Protein AF-0000000078945173 (afdb_homodimer)

Structure (mmCIF, N/CA/C/O backbone):
data_AF-0000000078945173-model_v1
#
loop_
_entity.id
_entity.type
_entity.pdbx_description
1 polymer 'Phosphatidylglycerophosphatase A (PgpA)'
#
loop_
_atom_site.group_PDB
_atom_site.id
_atom_site.type_symbol
_atom_site.label_atom_id
_atom_site.label_alt_id
_atom_site.label_comp_id
_atom_site.label_asym_id
_atom_site.label_entity_id
_atom_site.label_seq_id
_atom_site.pdbx_PDB_ins_code
_atom_site.Cartn_x
_atom_site.Cartn_y
_atom_site.Cartn_z
_atom_site.occupancy
_atom_site.B_iso_or_equiv
_atom_site.auth_seq_id
_atom_site.auth_comp_id
_atom_site.auth_asym_id
_atom_site.auth_atom_id
_atom_site.pdbx_PDB_model_num
ATOM 1 N N . MET A 1 1 ? 14.625 -8.484 5.367 1 84.19 1 MET A N 1
ATOM 2 C CA . MET A 1 1 ? 13.891 -9.742 5.434 1 84.19 1 MET A CA 1
ATOM 3 C C . MET A 1 1 ? 14.305 -10.672 4.297 1 84.19 1 MET A C 1
ATOM 5 O O . MET A 1 1 ? 14.438 -10.234 3.152 1 84.19 1 MET A O 1
ATOM 9 N N . THR A 1 2 ? 14.43 -11.984 4.629 1 87.88 2 THR A N 1
ATOM 10 C CA . THR A 1 2 ? 14.82 -12.922 3.582 1 87.88 2 THR A CA 1
ATOM 11 C C . THR A 1 2 ? 13.594 -13.523 2.906 1 87.88 2 THR A C 1
ATOM 13 O O . THR A 1 2 ? 12.516 -13.555 3.494 1 87.88 2 THR A O 1
ATOM 16 N N . PRO A 1 3 ? 13.789 -13.898 1.651 1 91.31 3 PRO A N 1
ATOM 17 C CA . PRO A 1 3 ? 12.68 -14.594 0.992 1 91.31 3 PRO A CA 1
ATOM 18 C C . PRO A 1 3 ? 12.18 -15.789 1.792 1 91.31 3 PRO A C 1
ATOM 20 O O . PRO A 1 3 ? 10.969 -16.047 1.826 1 91.31 3 PRO A O 1
ATOM 23 N N . LYS A 1 4 ? 13.078 -16.453 2.412 1 93.94 4 LYS A N 1
ATOM 24 C CA . LYS A 1 4 ? 12.711 -17.625 3.201 1 93.94 4 LYS A CA 1
ATOM 25 C C . LYS A 1 4 ? 11.82 -17.234 4.383 1 93.94 4 LYS A C 1
ATOM 27 O O . LYS A 1 4 ? 10.852 -17.938 4.688 1 93.94 4 LYS A O 1
ATOM 32 N N . GLU A 1 5 ? 12.133 -16.188 5.035 1 93.38 5 GLU A N 1
ATOM 33 C CA . GLU A 1 5 ? 11.344 -15.711 6.164 1 93.38 5 GLU A CA 1
ATOM 34 C C . GLU A 1 5 ? 9.938 -15.297 5.719 1 93.38 5 GLU A C 1
ATOM 36 O O . GLU A 1 5 ? 8.953 -15.633 6.375 1 93.38 5 GLU A O 1
ATOM 41 N N . LEU A 1 6 ? 9.875 -14.547 4.617 1 94.44 6 LEU A N 1
ATOM 42 C CA . LEU A 1 6 ? 8.578 -14.125 4.094 1 94.44 6 LEU A CA 1
ATOM 43 C C . LEU A 1 6 ? 7.734 -15.328 3.688 1 94.44 6 LEU A C 1
ATOM 45 O O . LEU A 1 6 ? 6.547 -15.391 4.016 1 94.44 6 LEU A O 1
ATOM 49 N N . LEU A 1 7 ? 8.359 -16.281 2.994 1 96.25 7 LEU A N 1
ATOM 50 C CA . LEU A 1 7 ? 7.641 -17.469 2.549 1 96.25 7 LEU A CA 1
ATOM 51 C C . LEU A 1 7 ? 7.121 -18.266 3.742 1 96.25 7 LEU A C 1
ATOM 53 O O . LEU A 1 7 ? 6.027 -18.828 3.686 1 96.25 7 LEU A O 1
ATOM 57 N N . SER A 1 8 ? 7.91 -18.312 4.797 1 96.81 8 SER A N 1
ATOM 58 C CA . SER A 1 8 ? 7.477 -19 6.008 1 96.81 8 SER A CA 1
ATOM 59 C C . SER A 1 8 ? 6.227 -18.344 6.594 1 96.81 8 SER A C 1
ATOM 61 O O . SER A 1 8 ? 5.305 -19.047 7.027 1 96.81 8 SER A O 1
ATOM 63 N N . ARG A 1 9 ? 6.156 -17.078 6.629 1 96.25 9 ARG A N 1
ATOM 64 C CA . ARG A 1 9 ? 4.996 -16.344 7.133 1 96.25 9 ARG A CA 1
ATOM 65 C C . ARG A 1 9 ? 3.777 -16.578 6.246 1 96.25 9 ARG A C 1
ATOM 67 O O . ARG A 1 9 ? 2.662 -16.75 6.742 1 96.25 9 ARG A O 1
ATOM 74 N N . LEU A 1 10 ? 4.004 -16.578 4.949 1 97.31 10 LEU A N 1
ATOM 75 C CA . LEU A 1 10 ? 2.916 -16.812 4.008 1 97.31 10 LEU A CA 1
ATOM 76 C C . LEU A 1 10 ? 2.398 -18.234 4.125 1 97.31 10 LEU A C 1
ATOM 78 O O . LEU A 1 10 ? 1.195 -18.484 4 1 97.31 10 LEU A O 1
ATOM 82 N N . GLU A 1 11 ? 3.318 -19.156 4.309 1 97.31 11 GLU A N 1
ATOM 83 C CA . GLU A 1 11 ? 2.955 -20.562 4.434 1 97.31 11 GLU A CA 1
ATOM 84 C C . GLU A 1 11 ? 2.049 -20.797 5.637 1 97.31 11 GLU A C 1
ATOM 86 O O . GLU A 1 11 ? 1.19 -21.672 5.613 1 97.31 11 GLU A O 1
ATOM 91 N N . SER A 1 12 ? 2.248 -19.984 6.684 1 96 12 SER A N 1
ATOM 92 C CA . SER A 1 12 ? 1.388 -20.078 7.859 1 96 12 SER A CA 1
ATOM 93 C C . SER A 1 12 ? -0.054 -19.719 7.52 1 96 12 SER A C 1
ATOM 95 O O . SER A 1 12 ? -0.978 -20.062 8.258 1 96 12 SER A O 1
ATOM 97 N N . LYS A 1 13 ? -0.266 -19.094 6.426 1 96.44 13 LYS A N 1
ATOM 98 C CA . LYS A 1 13 ? -1.601 -18.75 5.941 1 96.44 13 LYS A CA 1
ATOM 99 C C . LYS A 1 13 ? -2.014 -19.656 4.781 1 96.44 13 LYS A C 1
ATOM 101 O O . LYS A 1 13 ? -2.984 -19.375 4.082 1 96.44 13 LYS A O 1
ATOM 106 N N . GLY A 1 14 ? -1.185 -20.719 4.527 1 96.06 14 GLY A N 1
ATOM 107 C CA . GLY A 1 14 ? -1.497 -21.688 3.49 1 96.06 14 GLY A CA 1
ATOM 108 C C . GLY A 1 14 ? -0.981 -21.281 2.121 1 96.06 14 GLY A C 1
ATOM 109 O O . GLY A 1 14 ? -1.363 -21.875 1.109 1 96.06 14 GLY A O 1
ATOM 110 N N . ILE A 1 15 ? -0.224 -20.281 2.061 1 98.38 15 ILE A N 1
ATOM 111 C CA . ILE A 1 15 ? 0.309 -19.781 0.797 1 98.38 15 ILE A CA 1
ATOM 112 C C . ILE A 1 15 ? 1.725 -20.312 0.589 1 98.38 15 ILE A C 1
ATOM 114 O O . ILE A 1 15 ? 2.66 -19.891 1.273 1 98.38 15 ILE A O 1
ATOM 118 N N . THR A 1 16 ? 1.887 -21.266 -0.326 1 98.12 16 THR A N 1
ATOM 119 C CA . THR A 1 16 ? 3.205 -21.797 -0.653 1 98.12 16 THR A CA 1
ATOM 120 C C . THR A 1 16 ? 3.623 -21.375 -2.059 1 98.12 16 THR A C 1
ATOM 122 O O . THR A 1 16 ? 2.793 -20.922 -2.852 1 98.12 16 THR A O 1
ATOM 125 N N . LEU A 1 17 ? 4.93 -21.5 -2.316 1 98.25 17 LEU A N 1
ATOM 126 C CA . LEU A 1 17 ? 5.422 -21.219 -3.658 1 98.25 17 LEU A CA 1
ATOM 127 C C . LEU A 1 17 ? 4.738 -22.094 -4.691 1 98.25 17 LEU A C 1
ATOM 129 O O . LEU A 1 17 ? 4.348 -21.625 -5.762 1 98.25 17 LEU A O 1
ATOM 133 N N . GLU A 1 18 ? 4.586 -23.344 -4.375 1 98.12 18 GLU A N 1
ATOM 134 C CA . GLU A 1 18 ? 3.967 -24.297 -5.277 1 98.12 18 GLU A CA 1
ATOM 135 C C . GLU A 1 18 ? 2.512 -23.938 -5.562 1 98.12 18 GLU A C 1
ATOM 137 O O . GLU A 1 18 ? 2.055 -24.031 -6.703 1 98.12 18 GLU A O 1
ATOM 142 N N . LYS A 1 19 ? 1.782 -23.562 -4.539 1 98.31 19 LYS A N 1
ATOM 143 C CA . LYS A 1 19 ? 0.39 -23.172 -4.73 1 98.31 19 LYS A CA 1
ATOM 144 C C . LYS A 1 19 ? 0.289 -21.922 -5.602 1 98.31 19 LYS A C 1
ATOM 146 O O . LYS A 1 19 ? -0.632 -21.797 -6.41 1 98.31 19 LYS A O 1
ATOM 151 N N . MET A 1 20 ? 1.185 -20.969 -5.418 1 98.62 20 MET A N 1
ATOM 152 C CA . MET A 1 20 ? 1.182 -19.781 -6.25 1 98.62 20 MET A CA 1
ATOM 153 C C . MET A 1 20 ? 1.491 -20.125 -7.703 1 98.62 20 MET A C 1
ATOM 155 O O . MET A 1 20 ? 0.86 -19.594 -8.617 1 98.62 20 MET A O 1
ATOM 159 N N . LEU A 1 21 ? 2.488 -21.016 -7.883 1 98.38 21 LEU A N 1
ATOM 160 C CA . LEU A 1 21 ? 2.867 -21.453 -9.219 1 98.38 21 LEU A CA 1
ATOM 161 C C . LEU A 1 21 ? 1.692 -22.141 -9.922 1 98.38 21 LEU A C 1
ATOM 163 O O . LEU A 1 21 ? 1.392 -21.828 -11.078 1 98.38 21 LEU A O 1
ATOM 167 N N . ASP A 1 22 ? 1.084 -23.031 -9.219 1 98 22 ASP A N 1
ATOM 168 C CA . ASP A 1 22 ? -0.063 -23.75 -9.766 1 98 22 ASP A CA 1
ATOM 169 C C . ASP A 1 22 ? -1.195 -22.781 -10.117 1 98 22 ASP A C 1
ATOM 171 O O . ASP A 1 22 ? -1.827 -22.922 -11.164 1 98 22 ASP A O 1
ATOM 175 N N . THR A 1 23 ? -1.471 -21.875 -9.219 1 98.56 23 THR A N 1
ATOM 176 C CA . THR A 1 23 ? -2.518 -20.875 -9.43 1 98.56 23 THR A CA 1
ATOM 177 C C . THR A 1 23 ? -2.232 -20.047 -10.68 1 98.56 23 THR A C 1
ATOM 179 O O . THR A 1 23 ? -3.125 -19.828 -11.5 1 98.56 23 THR A O 1
ATOM 182 N N . ALA A 1 24 ? -1.014 -19.594 -10.812 1 98.31 24 ALA A N 1
ATOM 183 C CA . ALA A 1 24 ? -0.605 -18.781 -11.969 1 98.31 24 ALA A CA 1
ATOM 184 C C . ALA A 1 24 ? -0.851 -19.531 -13.273 1 98.31 24 ALA A C 1
ATOM 186 O O . ALA A 1 24 ? -1.365 -18.969 -14.234 1 98.31 24 ALA A O 1
ATOM 187 N N . LEU A 1 25 ? -0.536 -20.797 -13.297 1 97.62 25 LEU A N 1
ATOM 188 C CA . LEU A 1 25 ? -0.534 -21.594 -14.523 1 97.62 25 LEU A CA 1
ATOM 189 C C . LEU A 1 25 ? -1.941 -22.062 -14.867 1 97.62 25 LEU A C 1
ATOM 191 O O . LEU A 1 25 ? -2.184 -22.562 -15.969 1 97.62 25 LEU A O 1
ATOM 195 N N . GLU A 1 26 ? -2.828 -21.859 -13.93 1 97.31 26 GLU A N 1
ATOM 196 C CA . GLU A 1 26 ? -4.207 -22.281 -14.18 1 97.31 26 GLU A CA 1
ATOM 197 C C . GLU A 1 26 ? -4.828 -21.469 -15.312 1 97.31 26 GLU A C 1
ATOM 199 O O . GLU A 1 26 ? -5.684 -21.953 -16.047 1 97.31 26 GLU A O 1
ATOM 204 N N . LEU A 1 27 ? -4.383 -20.281 -15.438 1 95.94 27 LEU A N 1
ATOM 205 C CA . LEU A 1 27 ? -4.957 -19.422 -16.469 1 95.94 27 LEU A CA 1
ATOM 206 C C . LEU A 1 27 ? -4.023 -19.344 -17.688 1 95.94 27 LEU A C 1
ATOM 208 O O . LEU A 1 27 ? -4.297 -18.594 -18.625 1 95.94 27 LEU A O 1
ATOM 212 N N . TYR A 1 28 ? -2.938 -20.016 -17.562 1 95 28 TYR A N 1
ATOM 213 C CA . TYR A 1 28 ? -1.982 -20.031 -18.672 1 95 28 TYR A CA 1
ATOM 214 C C . TYR A 1 28 ? -2.514 -20.859 -19.828 1 95 28 TYR A C 1
ATOM 216 O O . TYR A 1 28 ? -2.934 -22 -19.656 1 95 28 TYR A O 1
ATOM 224 N N . ILE A 1 29 ? -2.547 -20.25 -20.969 1 90.44 29 ILE A N 1
ATOM 225 C CA . ILE A 1 29 ? -2.977 -20.938 -22.188 1 90.44 29 ILE A CA 1
ATOM 226 C C . ILE A 1 29 ? -1.776 -21.172 -23.094 1 90.44 29 ILE A C 1
ATOM 228 O O . ILE A 1 29 ? -1.271 -20.219 -23.719 1 90.44 29 ILE A O 1
ATOM 232 N N . GLY A 1 30 ? -1.115 -22.297 -23.016 1 87.56 30 GLY A N 1
ATOM 233 C CA . GLY A 1 30 ? 0.021 -22.656 -23.844 1 87.56 30 GLY A CA 1
ATOM 234 C C . GLY A 1 30 ? 0.409 -24.109 -23.719 1 87.56 30 GLY A C 1
ATOM 235 O O . GLY A 1 30 ? -0.164 -24.844 -22.906 1 87.56 30 GLY A O 1
ATOM 236 N N . ASP A 1 31 ? 1.385 -24.484 -24.547 1 89.19 31 ASP A N 1
ATOM 237 C CA . ASP A 1 31 ? 1.688 -25.906 -24.641 1 89.19 31 ASP A CA 1
ATOM 238 C C . ASP A 1 31 ? 2.984 -26.25 -23.906 1 89.19 31 ASP A C 1
ATOM 240 O O . ASP A 1 31 ? 3.355 -27.422 -23.797 1 89.19 31 ASP A O 1
ATOM 244 N N . GLU A 1 32 ? 3.625 -25.312 -23.438 1 91.19 32 GLU A N 1
ATOM 245 C CA . GLU A 1 32 ? 4.91 -25.562 -22.797 1 91.19 32 GLU A CA 1
ATOM 246 C C . GLU A 1 32 ? 4.832 -25.328 -21.281 1 91.19 32 GLU A C 1
ATOM 248 O O . GLU A 1 32 ? 5.672 -24.625 -20.719 1 91.19 32 GLU A O 1
ATOM 253 N N . ARG A 1 33 ? 3.959 -25.984 -20.688 1 91.31 33 ARG A N 1
ATOM 254 C CA . ARG A 1 33 ? 3.635 -25.719 -19.281 1 91.31 33 ARG A CA 1
ATOM 255 C C . ARG A 1 33 ? 4.832 -26 -18.391 1 91.31 33 ARG A C 1
ATOM 257 O O . ARG A 1 33 ? 5.082 -25.266 -17.422 1 91.31 33 ARG A O 1
ATOM 264 N N . GLU A 1 34 ? 5.527 -27.094 -18.688 1 92.81 34 GLU A N 1
ATOM 265 C CA . GLU A 1 34 ? 6.656 -27.469 -17.844 1 92.81 34 GLU A CA 1
ATOM 266 C C . GLU A 1 34 ? 7.773 -26.438 -17.922 1 92.81 34 GLU A C 1
ATOM 268 O O . GLU A 1 34 ? 8.312 -26.016 -16.891 1 92.81 34 GLU A O 1
ATOM 273 N N . LYS A 1 35 ? 8.109 -26 -19.156 1 94.69 35 LYS A N 1
ATOM 274 C CA . LYS A 1 35 ? 9.148 -25 -19.359 1 94.69 35 LYS A CA 1
ATOM 275 C C . LYS A 1 35 ? 8.75 -23.656 -18.766 1 94.69 35 LYS A C 1
ATOM 277 O O . LYS A 1 35 ? 9.562 -23 -18.109 1 94.69 35 LYS A O 1
ATOM 282 N N . VAL A 1 36 ? 7.555 -23.344 -18.969 1 95.12 36 VAL A N 1
ATOM 283 C CA . VAL A 1 36 ? 7.016 -22.078 -18.469 1 95.12 36 VAL A CA 1
ATOM 284 C C . VAL A 1 36 ? 6.992 -22.109 -16.938 1 95.12 36 VAL A C 1
ATOM 286 O O . VAL A 1 36 ? 7.328 -21.109 -16.281 1 95.12 36 VAL A O 1
ATOM 289 N N . GLY A 1 37 ? 6.625 -23.25 -16.328 1 97.12 37 GLY A N 1
ATOM 290 C CA . GLY A 1 37 ? 6.602 -23.406 -14.891 1 97.12 37 GLY A CA 1
ATOM 291 C C . GLY A 1 37 ? 7.957 -23.188 -14.242 1 97.12 37 GLY A C 1
ATOM 292 O O . GLY A 1 37 ? 8.055 -22.562 -13.188 1 97.12 37 GLY A O 1
ATOM 293 N N . GLU A 1 38 ? 8.945 -23.688 -14.898 1 97.12 38 GLU A N 1
ATOM 294 C CA . GLU A 1 38 ? 10.297 -23.562 -14.367 1 97.12 38 GLU A CA 1
ATOM 295 C C . GLU A 1 38 ? 10.773 -22.109 -14.43 1 97.12 38 GLU A C 1
ATOM 297 O O . GLU A 1 38 ? 11.398 -21.609 -13.492 1 97.12 38 GLU A O 1
ATOM 302 N N . ARG A 1 39 ? 10.508 -21.516 -15.57 1 96.88 39 ARG A N 1
ATOM 303 C CA . ARG A 1 39 ? 10.883 -20.109 -15.711 1 96.88 39 ARG A CA 1
ATOM 304 C C . ARG A 1 39 ? 10.133 -19.25 -14.703 1 96.88 39 ARG A C 1
ATOM 306 O O . ARG A 1 39 ? 10.711 -18.328 -14.109 1 96.88 39 ARG A O 1
ATOM 313 N N . LEU A 1 40 ? 8.852 -19.516 -14.562 1 98.06 40 LEU A N 1
ATOM 314 C CA . LEU A 1 40 ? 8.023 -18.781 -13.617 1 98.06 40 LEU A CA 1
ATOM 315 C C . LEU A 1 40 ? 8.539 -18.938 -12.195 1 98.06 40 LEU A C 1
ATOM 317 O O . LEU A 1 40 ? 8.547 -17.984 -11.414 1 98.06 40 LEU A O 1
ATOM 321 N N . ARG A 1 41 ? 8.867 -20.141 -11.875 1 98.19 41 ARG A N 1
ATOM 322 C CA . ARG A 1 41 ? 9.422 -20.406 -10.555 1 98.19 41 ARG A CA 1
ATOM 323 C C . ARG A 1 41 ? 10.633 -19.516 -10.281 1 98.19 41 ARG A C 1
ATOM 325 O O . ARG A 1 41 ? 10.758 -18.938 -9.203 1 98.19 41 ARG A O 1
ATOM 332 N N . GLY A 1 42 ? 11.562 -19.453 -11.258 1 97.56 42 GLY A N 1
ATOM 333 C CA . GLY A 1 42 ? 12.727 -18.594 -11.125 1 97.56 42 GLY A CA 1
ATOM 334 C C . GLY A 1 42 ? 12.375 -17.141 -10.945 1 97.56 42 GLY A C 1
ATOM 335 O O . GLY A 1 42 ? 12.984 -16.438 -10.125 1 97.56 42 GLY A O 1
ATOM 336 N N . LEU A 1 43 ? 11.43 -16.656 -11.688 1 97.75 43 LEU A N 1
ATOM 337 C CA . LEU A 1 43 ? 10.977 -15.273 -11.609 1 97.75 43 LEU A CA 1
ATOM 338 C C . LEU A 1 43 ? 10.359 -14.984 -10.242 1 97.75 43 LEU A C 1
ATOM 340 O O . LEU A 1 43 ? 10.641 -13.945 -9.641 1 97.75 43 LEU A O 1
ATOM 344 N N . MET A 1 44 ? 9.516 -15.898 -9.766 1 98.5 44 MET A N 1
ATOM 345 C CA . MET A 1 44 ? 8.859 -15.711 -8.477 1 98.5 44 MET A CA 1
ATOM 346 C C . MET A 1 44 ? 9.891 -15.625 -7.352 1 98.5 44 MET A C 1
ATOM 348 O O . MET A 1 44 ? 9.781 -14.773 -6.469 1 98.5 44 MET A O 1
ATOM 352 N N . LEU A 1 45 ? 10.844 -16.484 -7.434 1 97.88 45 LEU A N 1
ATOM 353 C CA . LEU A 1 45 ? 11.875 -16.469 -6.402 1 97.88 45 LEU A CA 1
ATOM 354 C C . LEU A 1 45 ? 12.688 -15.18 -6.457 1 97.88 45 LEU A C 1
ATOM 356 O O . LEU A 1 45 ? 13.062 -14.633 -5.418 1 97.88 45 LEU A O 1
ATOM 360 N N . ARG A 1 46 ? 12.961 -14.734 -7.637 1 97.12 46 ARG A N 1
ATOM 361 C CA . ARG A 1 46 ? 13.68 -13.477 -7.805 1 97.12 46 ARG A CA 1
ATOM 362 C C . ARG A 1 46 ? 12.906 -12.312 -7.188 1 97.12 46 ARG A C 1
ATOM 364 O O . ARG A 1 46 ? 13.461 -11.531 -6.422 1 97.12 46 ARG A O 1
ATOM 371 N N . TYR A 1 47 ? 11.648 -12.242 -7.449 1 97.44 47 TYR A N 1
ATOM 372 C CA . TYR A 1 47 ? 10.875 -11.094 -7.004 1 97.44 47 TYR A CA 1
ATOM 373 C C . TYR A 1 47 ? 10.477 -11.234 -5.539 1 97.44 47 TYR A C 1
ATOM 375 O O . TYR A 1 47 ? 10.219 -10.234 -4.859 1 97.44 47 TYR A O 1
ATOM 383 N N . LEU A 1 48 ? 10.438 -12.461 -4.996 1 97.44 48 LEU A N 1
ATOM 384 C CA . LEU A 1 48 ? 10.281 -12.641 -3.557 1 97.44 48 LEU A CA 1
ATOM 385 C C . LEU A 1 48 ? 11.5 -12.125 -2.809 1 97.44 48 LEU A C 1
ATOM 387 O O . LEU A 1 48 ? 11.453 -11.914 -1.593 1 97.44 48 LEU A O 1
ATOM 391 N N . SER A 1 49 ? 12.57 -11.898 -3.543 1 95.06 49 SER A N 1
ATOM 392 C CA . SER A 1 49 ? 13.781 -11.352 -2.938 1 95.06 49 SER A CA 1
ATOM 393 C C . SER A 1 49 ? 13.82 -9.828 -3.049 1 95.06 49 SER A C 1
ATOM 395 O O . SER A 1 49 ? 14.695 -9.188 -2.475 1 95.06 49 SER A O 1
ATOM 397 N N . ASP A 1 50 ? 12.953 -9.25 -3.846 1 95.12 50 ASP A N 1
ATOM 398 C CA . ASP A 1 50 ? 12.867 -7.801 -3.994 1 95.12 50 ASP A CA 1
ATOM 399 C C . ASP A 1 50 ? 12.312 -7.148 -2.732 1 95.12 50 ASP A C 1
ATOM 401 O O . ASP A 1 50 ? 11.234 -7.52 -2.26 1 95.12 50 ASP A O 1
ATOM 405 N N . VAL A 1 51 ? 13.008 -6.145 -2.221 1 94.94 51 VAL A N 1
ATOM 406 C CA . VAL A 1 51 ? 12.695 -5.547 -0.927 1 94.94 51 VAL A CA 1
ATOM 407 C C . VAL A 1 51 ? 11.32 -4.883 -0.981 1 94.94 51 VAL A C 1
ATOM 409 O O . VAL A 1 51 ? 10.578 -4.895 0.004 1 94.94 51 VAL A O 1
ATOM 412 N N . ASN A 1 52 ? 10.93 -4.297 -2.1 1 97.19 52 ASN A N 1
ATOM 413 C CA . ASN A 1 52 ? 9.641 -3.617 -2.238 1 97.19 52 ASN A CA 1
ATOM 414 C C . ASN A 1 52 ? 8.484 -4.613 -2.291 1 97.19 52 ASN A C 1
ATOM 416 O O . ASN A 1 52 ? 7.449 -4.395 -1.668 1 97.19 52 ASN A O 1
ATOM 420 N N . VAL A 1 53 ? 8.695 -5.68 -3.051 1 97.69 53 VAL A N 1
ATOM 421 C CA . VAL A 1 53 ? 7.691 -6.738 -3.121 1 97.69 53 VAL A CA 1
ATOM 422 C C . VAL A 1 53 ? 7.496 -7.359 -1.74 1 97.69 53 VAL A C 1
ATOM 424 O O . VAL A 1 53 ? 6.363 -7.598 -1.313 1 97.69 53 VAL A O 1
ATOM 427 N N . GLN A 1 54 ? 8.586 -7.516 -1.05 1 97.06 54 GLN A N 1
ATOM 428 C CA . GLN A 1 54 ? 8.516 -8.07 0.298 1 97.06 54 GLN A CA 1
ATOM 429 C C . GLN A 1 54 ? 7.723 -7.164 1.23 1 97.06 54 GLN A C 1
ATOM 431 O O . GLN A 1 54 ? 6.879 -7.637 1.997 1 97.06 54 GLN A O 1
ATOM 436 N N . ALA A 1 55 ? 7.969 -5.898 1.176 1 97.25 55 ALA A N 1
ATOM 437 C CA . ALA A 1 55 ? 7.305 -4.934 2.053 1 97.25 55 ALA A CA 1
ATOM 438 C C . ALA A 1 55 ? 5.797 -4.934 1.82 1 97.25 55 ALA A C 1
ATOM 440 O O . ALA A 1 55 ? 5.016 -4.953 2.775 1 97.25 55 ALA A O 1
ATOM 441 N N . LEU A 1 56 ? 5.391 -4.949 0.571 1 98.62 56 LEU A N 1
ATOM 442 C CA . LEU A 1 56 ? 3.971 -4.852 0.253 1 98.62 56 LEU A CA 1
ATOM 443 C C . LEU A 1 56 ? 3.254 -6.164 0.565 1 98.62 56 LEU A C 1
ATOM 445 O O . LEU A 1 56 ? 2.113 -6.156 1.032 1 98.62 56 LEU A O 1
ATOM 449 N N . LEU A 1 57 ? 3.893 -7.305 0.323 1 98.62 57 LEU A N 1
ATOM 450 C CA . LEU A 1 57 ? 3.311 -8.578 0.722 1 98.62 57 LEU A CA 1
ATOM 451 C C . LEU A 1 57 ? 3.152 -8.656 2.236 1 98.62 57 LEU A C 1
ATOM 453 O O . LEU A 1 57 ? 2.127 -9.125 2.736 1 98.62 57 LEU A O 1
ATOM 457 N N . LEU A 1 58 ? 4.156 -8.203 2.92 1 98.19 58 LEU A N 1
ATOM 458 C CA . LEU A 1 58 ? 4.09 -8.211 4.379 1 98.19 58 LEU A CA 1
ATOM 459 C C . LEU A 1 58 ? 2.994 -7.273 4.875 1 98.19 58 LEU A C 1
ATOM 461 O O . LEU A 1 58 ? 2.295 -7.586 5.84 1 98.19 58 LEU A O 1
ATOM 465 N N . SER A 1 59 ? 2.863 -6.121 4.242 1 98.62 59 SER A N 1
ATOM 466 C CA . SER A 1 59 ? 1.811 -5.199 4.66 1 98.62 59 SER A CA 1
ATOM 467 C C . SER A 1 59 ? 0.435 -5.852 4.562 1 98.62 59 SER A C 1
ATOM 469 O O . SER A 1 59 ? -0.398 -5.688 5.457 1 98.62 59 SER A O 1
ATOM 471 N N . ALA A 1 60 ? 0.198 -6.574 3.471 1 98.44 60 ALA A N 1
ATOM 472 C CA . ALA A 1 60 ? -1.072 -7.27 3.293 1 98.44 60 ALA A CA 1
ATOM 473 C C . ALA A 1 60 ? -1.287 -8.312 4.387 1 98.44 60 ALA A C 1
ATOM 475 O O . ALA A 1 60 ? -2.385 -8.43 4.938 1 98.44 60 ALA A O 1
ATOM 476 N N . LEU A 1 61 ? -0.232 -9.047 4.664 1 98.25 61 LEU A N 1
ATOM 477 C CA . LEU A 1 61 ? -0.297 -10.062 5.707 1 98.25 61 LEU A CA 1
ATOM 478 C C . LEU A 1 61 ? -0.615 -9.438 7.059 1 98.25 61 LEU A C 1
ATOM 480 O O . LEU A 1 61 ? -1.49 -9.922 7.781 1 98.25 61 LEU A O 1
ATOM 484 N N . LEU A 1 62 ? 0.058 -8.406 7.445 1 97.88 62 LEU A N 1
ATOM 485 C CA . LEU A 1 62 ? -0.12 -7.742 8.727 1 97.88 62 LEU A CA 1
ATOM 486 C C . LEU A 1 62 ? -1.508 -7.117 8.828 1 97.88 62 LEU A C 1
ATOM 488 O O . LEU A 1 62 ? -2.123 -7.125 9.898 1 97.88 62 LEU A O 1
ATOM 492 N N . LEU A 1 63 ? -2.002 -6.551 7.723 1 97.56 63 LEU A N 1
ATOM 493 C CA . LEU A 1 63 ? -3.342 -5.973 7.719 1 97.56 63 LEU A CA 1
ATOM 494 C C . LEU A 1 63 ? -4.398 -7.047 7.945 1 97.56 63 LEU A C 1
ATOM 496 O O . LEU A 1 63 ? -5.371 -6.828 8.672 1 97.56 63 LEU A O 1
ATOM 500 N N . GLU A 1 64 ? -4.168 -8.188 7.27 1 96.25 64 GLU A N 1
ATOM 501 C CA . GLU A 1 64 ? -5.113 -9.281 7.465 1 96.25 64 GLU A CA 1
ATOM 502 C C . GLU A 1 64 ? -5.215 -9.664 8.938 1 96.25 64 GLU A C 1
ATOM 504 O O . GLU A 1 64 ? -6.289 -10.039 9.414 1 96.25 64 GLU A O 1
ATOM 509 N N . GLU A 1 65 ? -4.195 -9.492 9.641 1 95.81 65 GLU A N 1
ATOM 510 C CA . GLU A 1 65 ? -4.117 -9.961 11.016 1 95.81 65 GLU A CA 1
ATOM 511 C C . GLU A 1 65 ? -4.57 -8.875 11.992 1 95.81 65 GLU A C 1
ATOM 513 O O . GLU A 1 65 ? -5.023 -9.18 13.102 1 95.81 65 GLU A O 1
ATOM 518 N N . ASN A 1 66 ? -4.523 -7.625 11.594 1 95.62 66 ASN A N 1
ATOM 519 C CA . ASN A 1 66 ? -4.629 -6.574 12.609 1 95.62 66 ASN A CA 1
ATOM 520 C C . ASN A 1 66 ? -5.715 -5.566 12.25 1 95.62 66 ASN A C 1
ATOM 522 O O . ASN A 1 66 ? -6.094 -4.738 13.078 1 95.62 66 ASN A O 1
ATOM 526 N N . PHE A 1 67 ? -6.121 -5.613 10.953 1 93.62 67 PHE A N 1
ATOM 527 C CA . PHE A 1 67 ? -7.125 -4.645 10.531 1 93.62 67 PHE A CA 1
ATOM 528 C C . PHE A 1 67 ? -8.516 -5.27 10.531 1 93.62 67 PHE A C 1
ATOM 530 O O . PHE A 1 67 ? -8.789 -6.199 9.766 1 93.62 67 PHE A O 1
ATOM 537 N N . LYS A 1 68 ? -9.406 -4.941 11.547 1 84.88 68 LYS A N 1
ATOM 538 C CA . LYS A 1 68 ? -10.781 -5.418 11.617 1 84.88 68 LYS A CA 1
ATOM 539 C C . LYS A 1 68 ? -11.734 -4.453 10.914 1 84.88 68 LYS A C 1
ATOM 541 O O . LYS A 1 68 ? -11.867 -3.295 11.32 1 84.88 68 LYS A O 1
ATOM 546 N N . VAL A 1 69 ? -12.164 -4.902 9.805 1 73.31 69 VAL A N 1
ATOM 547 C CA . VAL A 1 69 ? -13.039 -4.07 8.984 1 73.31 69 VAL A CA 1
ATOM 548 C C . VAL A 1 69 ? -14.414 -3.977 9.641 1 73.31 69 VAL A C 1
ATOM 550 O O . VAL A 1 69 ? -15.07 -4.996 9.875 1 73.31 69 VAL A O 1
ATOM 553 N N . GLU A 1 70 ? -14.75 -3.176 10.438 1 59.94 70 GLU A N 1
ATOM 554 C CA . GLU A 1 70 ? -16.047 -3.039 11.102 1 59.94 70 GLU A CA 1
ATOM 555 C C . GLU A 1 70 ? -17.125 -2.592 10.125 1 59.94 70 GLU A C 1
ATOM 557 O O . GLU A 1 70 ? -18.312 -2.846 10.344 1 59.94 70 GLU A O 1
ATOM 562 N N . GLY A 1 71 ? -16.828 -1.975 9.047 1 54.78 71 GLY A N 1
ATOM 563 C CA . GLY A 1 71 ? -17.844 -1.395 8.188 1 54.78 71 GLY A CA 1
ATOM 564 C C . GLY A 1 71 ? -18.078 -2.186 6.918 1 54.78 71 GLY A C 1
ATOM 565 O O . GLY A 1 71 ? -17.875 -3.402 6.895 1 54.78 71 GLY A O 1
ATOM 566 N N . ASP A 1 72 ? -18.906 -1.544 6.008 1 54.81 72 ASP A N 1
ATOM 567 C CA . ASP A 1 72 ? -19.266 -2.234 4.773 1 54.81 72 ASP A CA 1
ATOM 568 C C . ASP A 1 72 ? -18.031 -2.604 3.969 1 54.81 72 ASP A C 1
ATOM 570 O O . ASP A 1 72 ? -17.375 -1.733 3.385 1 54.81 72 ASP A O 1
ATOM 574 N N . PRO A 1 73 ? -17.484 -3.785 4.23 1 60.38 73 PRO A N 1
ATOM 575 C CA . PRO A 1 73 ? -16.375 -4.344 3.471 1 60.38 73 PRO A CA 1
ATOM 576 C C . PRO A 1 73 ? -16.469 -4.039 1.977 1 60.38 73 PRO A C 1
ATOM 578 O O . PRO A 1 73 ? -15.438 -4.004 1.287 1 60.38 73 PRO A O 1
ATOM 581 N N . VAL A 1 74 ? -17.719 -3.521 1.652 1 65.62 74 VAL A N 1
ATOM 582 C CA . VAL A 1 74 ? -17.953 -3.346 0.221 1 65.62 74 VAL A CA 1
ATOM 583 C C . VAL A 1 74 ? -17.203 -2.111 -0.275 1 65.62 74 VAL A C 1
ATOM 585 O O . VAL A 1 74 ? -16.906 -1.995 -1.467 1 65.62 74 VAL A O 1
ATOM 588 N N . ASN A 1 75 ? -16.703 -1.308 0.673 1 85.19 75 ASN A N 1
ATOM 589 C CA . ASN A 1 75 ? -16.047 -0.075 0.254 1 85.19 75 ASN A CA 1
ATOM 590 C C . ASN A 1 75 ? -14.539 -0.159 0.436 1 85.19 75 ASN A C 1
ATOM 592 O O . ASN A 1 75 ? -13.836 0.843 0.292 1 85.19 75 ASN A O 1
ATOM 596 N N . LEU A 1 76 ? -14.086 -1.341 0.684 1 92.62 76 LEU A N 1
ATOM 597 C CA . LEU A 1 76 ? -12.648 -1.508 0.874 1 92.62 76 LEU A CA 1
ATOM 598 C C . LEU A 1 76 ? -11.938 -1.654 -0.466 1 92.62 76 LEU A C 1
ATOM 600 O O . LEU A 1 76 ? -12.172 -2.621 -1.196 1 92.62 76 LEU A O 1
ATOM 604 N N . VAL A 1 77 ? -11.078 -0.687 -0.795 1 95.88 77 VAL A N 1
ATOM 605 C CA . VAL A 1 77 ? -10.336 -0.752 -2.049 1 95.88 77 VAL A CA 1
ATOM 606 C C . VAL A 1 77 ? -8.836 -0.765 -1.758 1 95.88 77 VAL A C 1
ATOM 608 O O . VAL A 1 77 ? -8.023 -1.024 -2.652 1 95.88 77 VAL A O 1
ATOM 611 N N . ALA A 1 78 ? -8.484 -0.6 -0.52 1 96.94 78 ALA A N 1
ATOM 612 C CA . ALA A 1 78 ? -7.07 -0.578 -0.143 1 96.94 78 ALA A CA 1
ATOM 613 C C . ALA A 1 78 ? -6.383 -1.887 -0.521 1 96.94 78 ALA A C 1
ATOM 615 O O . ALA A 1 78 ? -5.203 -1.892 -0.887 1 96.94 78 ALA A O 1
ATOM 616 N N . ASP A 1 79 ? -7.105 -3.023 -0.356 1 97.06 79 ASP A N 1
ATOM 617 C CA . ASP A 1 79 ? -6.547 -4.316 -0.743 1 97.06 79 ASP A CA 1
ATOM 618 C C . ASP A 1 79 ? -6.203 -4.344 -2.23 1 97.06 79 ASP A C 1
ATOM 620 O O . ASP A 1 79 ? -5.102 -4.746 -2.611 1 97.06 79 ASP A O 1
ATOM 624 N N . GLU A 1 80 ? -7.074 -3.797 -3.115 1 97.88 80 GLU A N 1
ATOM 625 C CA . GLU A 1 80 ? -6.832 -3.711 -4.555 1 97.88 80 GLU A CA 1
ATOM 626 C C . GLU A 1 80 ? -5.633 -2.82 -4.859 1 97.88 80 GLU A C 1
ATOM 628 O O . GLU A 1 80 ? -4.824 -3.141 -5.734 1 97.88 80 GLU A O 1
ATOM 633 N N . LEU A 1 81 ? -5.496 -1.763 -4.113 1 98.56 81 LEU A N 1
ATOM 634 C CA . LEU A 1 81 ? -4.398 -0.833 -4.34 1 98.56 81 LEU A CA 1
ATOM 635 C C . LEU A 1 81 ? -3.057 -1.488 -4.027 1 98.56 81 LEU A C 1
ATOM 637 O O . LEU A 1 81 ? -2.084 -1.306 -4.762 1 98.56 81 LEU A O 1
ATOM 641 N N . ILE A 1 82 ? -2.975 -2.277 -2.969 1 98.75 82 ILE A N 1
ATOM 642 C CA . ILE A 1 82 ? -1.757 -2.994 -2.605 1 98.75 82 ILE A CA 1
ATOM 643 C C . ILE A 1 82 ? -1.411 -4.008 -3.691 1 98.75 82 ILE A C 1
ATOM 645 O O . ILE A 1 82 ? -0.265 -4.078 -4.145 1 98.75 82 ILE A O 1
ATOM 649 N N . GLY A 1 83 ? -2.422 -4.754 -4.121 1 98.81 83 GLY A N 1
ATOM 650 C CA . GLY A 1 83 ? -2.207 -5.715 -5.191 1 98.81 83 GLY A CA 1
ATOM 651 C C . GLY A 1 83 ? -1.729 -5.074 -6.484 1 98.81 83 GLY A C 1
ATOM 652 O O . GLY A 1 83 ? -0.816 -5.586 -7.133 1 98.81 83 GLY A O 1
ATOM 653 N N . ILE A 1 84 ? -2.316 -3.955 -6.836 1 98.81 84 ILE A N 1
ATOM 654 C CA . ILE A 1 84 ? -1.966 -3.223 -8.047 1 98.81 84 ILE A CA 1
ATOM 655 C C . ILE A 1 84 ? -0.517 -2.748 -7.965 1 98.81 84 ILE A C 1
ATOM 657 O O . ILE A 1 84 ? 0.24 -2.869 -8.93 1 98.81 84 ILE A O 1
ATOM 661 N N . ASN A 1 85 ? -0.138 -2.238 -6.832 1 98.81 85 ASN A N 1
ATOM 662 C CA . ASN A 1 85 ? 1.238 -1.79 -6.648 1 98.81 85 ASN A CA 1
ATOM 663 C C . ASN A 1 85 ? 2.23 -2.932 -6.848 1 98.81 85 ASN A C 1
ATOM 665 O O . ASN A 1 85 ? 3.256 -2.76 -7.512 1 98.81 85 ASN A O 1
ATOM 669 N N . ILE A 1 86 ? 1.918 -4.086 -6.32 1 98.88 86 ILE A N 1
ATOM 670 C CA . ILE A 1 86 ? 2.803 -5.238 -6.453 1 98.88 86 ILE A CA 1
ATOM 671 C C . ILE A 1 86 ? 2.898 -5.652 -7.922 1 98.88 86 ILE A C 1
ATOM 673 O O . ILE A 1 86 ? 3.996 -5.84 -8.453 1 98.88 86 ILE A O 1
ATOM 677 N N . ALA A 1 87 ? 1.766 -5.758 -8.57 1 98.88 87 ALA A N 1
ATOM 678 C CA . ALA A 1 87 ? 1.731 -6.152 -9.977 1 98.88 87 ALA A CA 1
ATOM 679 C C . ALA A 1 87 ? 2.566 -5.203 -10.836 1 98.88 87 ALA A C 1
ATOM 681 O O . ALA A 1 87 ? 3.398 -5.645 -11.633 1 98.88 87 ALA A O 1
ATOM 682 N N . GLU A 1 88 ? 2.408 -3.961 -10.578 1 98.75 88 GLU A N 1
ATOM 683 C CA . GLU A 1 88 ? 3.055 -2.969 -11.438 1 98.75 88 GLU A CA 1
ATOM 684 C C . GLU A 1 88 ? 4.547 -2.861 -11.125 1 98.75 88 GLU A C 1
ATOM 686 O O . GLU A 1 88 ? 5.355 -2.611 -12.023 1 98.75 88 GLU A O 1
ATOM 691 N N . LEU A 1 89 ? 4.91 -3.061 -9.922 1 98.12 89 LEU A N 1
ATOM 692 C CA . LEU A 1 89 ? 6.324 -3.094 -9.562 1 98.12 89 LEU A CA 1
ATOM 693 C C . LEU A 1 89 ? 7.055 -4.188 -10.336 1 98.12 89 LEU A C 1
ATOM 695 O O . LEU A 1 89 ? 8.227 -4.027 -10.688 1 98.12 89 LEU A O 1
ATOM 699 N N . ILE A 1 90 ? 6.336 -5.219 -10.586 1 98.56 90 ILE A N 1
ATOM 700 C CA . ILE A 1 90 ? 6.961 -6.383 -11.211 1 98.56 90 ILE A CA 1
ATOM 701 C C . ILE A 1 90 ? 6.828 -6.285 -12.727 1 98.56 90 ILE A C 1
ATOM 703 O O . ILE A 1 90 ? 7.828 -6.34 -13.445 1 98.56 90 ILE A O 1
ATOM 707 N N . GLY A 1 91 ? 5.633 -6.074 -13.164 1 98.12 91 GLY A N 1
ATOM 708 C CA . GLY A 1 91 ? 5.363 -6.23 -14.586 1 98.12 91 GLY A CA 1
ATOM 709 C C . GLY A 1 91 ? 5.066 -4.918 -15.289 1 98.12 91 GLY A C 1
ATOM 710 O O . GLY A 1 91 ? 4.582 -4.91 -16.422 1 98.12 91 GLY A O 1
ATOM 711 N N . GLY A 1 92 ? 5.238 -3.781 -14.625 1 97.5 92 GLY A N 1
ATOM 712 C CA . GLY A 1 92 ? 4.914 -2.502 -15.234 1 97.5 92 GLY A CA 1
ATOM 713 C C . GLY A 1 92 ? 3.422 -2.281 -15.398 1 97.5 92 GLY A C 1
ATOM 714 O O . GLY A 1 92 ? 2.613 -2.982 -14.789 1 97.5 92 GLY A O 1
ATOM 715 N N . LYS A 1 93 ? 3.051 -1.284 -16.156 1 96.56 93 LYS A N 1
ATOM 716 C CA . LYS A 1 93 ? 1.662 -0.855 -16.297 1 96.56 93 LYS A CA 1
ATOM 717 C C . LYS A 1 93 ? 0.804 -1.958 -16.906 1 96.56 93 LYS A C 1
ATOM 719 O O . LYS A 1 93 ? -0.378 -2.086 -16.578 1 96.56 93 LYS A O 1
ATOM 724 N N . MET A 1 94 ? 1.447 -2.744 -17.719 1 96.69 94 MET A N 1
ATOM 725 C CA . MET A 1 94 ? 0.698 -3.805 -18.375 1 96.69 94 MET A CA 1
ATOM 726 C C . MET A 1 94 ? 0.217 -4.848 -17.375 1 96.69 94 MET A C 1
ATOM 728 O O . MET A 1 94 ? -0.766 -5.547 -17.625 1 96.69 94 MET A O 1
ATOM 732 N N . ALA A 1 95 ? 0.856 -4.945 -16.25 1 98.31 95 ALA A N 1
ATOM 733 C CA . ALA A 1 95 ? 0.504 -5.938 -15.234 1 98.31 95 ALA A CA 1
ATOM 734 C C . ALA A 1 95 ? -0.818 -5.586 -14.555 1 98.31 95 ALA A C 1
ATOM 736 O O . ALA A 1 95 ? -1.438 -6.434 -13.914 1 98.31 95 ALA A O 1
ATOM 737 N N . LEU A 1 96 ? -1.241 -4.324 -14.688 1 98.31 96 LEU A N 1
ATOM 738 C CA . LEU A 1 96 ? -2.525 -3.904 -14.141 1 98.31 96 LEU A CA 1
ATOM 739 C C . LEU A 1 96 ? -3.664 -4.73 -14.719 1 98.31 96 LEU A C 1
ATOM 741 O O . LEU A 1 96 ? -4.543 -5.191 -13.984 1 98.31 96 LEU A O 1
ATOM 745 N N . PHE A 1 97 ? -3.615 -4.934 -15.992 1 97.25 97 PHE A N 1
ATOM 746 C CA . PHE A 1 97 ? -4.676 -5.672 -16.672 1 97.25 97 PHE A CA 1
ATOM 747 C C . PHE A 1 97 ? -4.656 -7.141 -16.25 1 97.25 97 PHE A C 1
ATOM 749 O O . PHE A 1 97 ? -5.711 -7.754 -16.062 1 97.25 97 PHE A O 1
ATOM 756 N N . ASN A 1 98 ? -3.508 -7.691 -16.203 1 97.88 98 ASN A N 1
ATOM 757 C CA . ASN A 1 98 ? -3.404 -9.07 -15.742 1 97.88 98 ASN A CA 1
ATOM 758 C C . ASN A 1 98 ? -3.873 -9.219 -14.297 1 97.88 98 ASN A C 1
ATOM 760 O O . ASN A 1 98 ? -4.445 -10.242 -13.922 1 97.88 98 ASN A O 1
ATOM 764 N N . PHE A 1 99 ? -3.613 -8.219 -13.477 1 98.75 99 PHE A N 1
ATOM 765 C CA . PHE A 1 99 ? -4.117 -8.227 -12.109 1 98.75 99 PHE A CA 1
ATOM 766 C C . PHE A 1 99 ? -5.641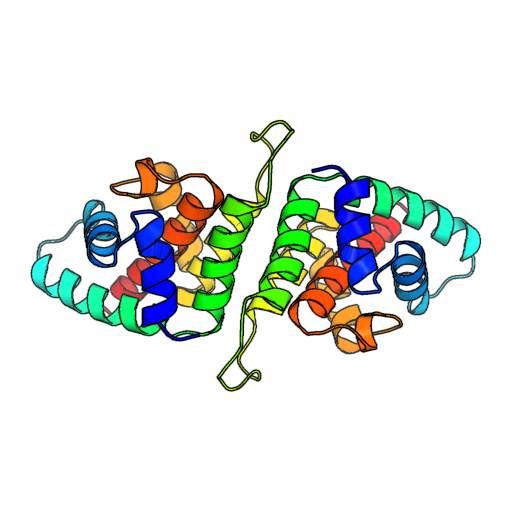 -8.336 -12.094 1 98.75 99 PHE A C 1
ATOM 768 O O . PHE A 1 99 ? -6.203 -9.148 -11.359 1 98.75 99 PHE A O 1
ATOM 775 N N . PHE A 1 100 ? -6.266 -7.531 -12.938 1 98.25 100 PHE A N 1
ATOM 776 C CA . PHE A 1 100 ? -7.723 -7.566 -12.984 1 98.25 100 PHE A CA 1
ATOM 777 C C . PHE A 1 100 ? -8.211 -8.938 -13.445 1 98.25 100 PHE A C 1
ATOM 779 O O . PHE A 1 100 ? -9.227 -9.43 -12.945 1 98.25 100 PHE A O 1
ATOM 786 N N . TYR A 1 101 ? -7.492 -9.516 -14.328 1 97.94 101 TYR A N 1
ATOM 787 C CA . TYR A 1 101 ? -7.852 -10.836 -14.836 1 97.94 101 TYR A CA 1
ATOM 788 C C . TYR A 1 101 ? -7.789 -11.875 -13.719 1 97.94 101 TYR A C 1
ATOM 790 O O . TYR A 1 101 ? -8.734 -12.641 -13.531 1 97.94 101 TYR A O 1
ATOM 798 N N . TYR A 1 102 ? -6.734 -11.914 -12.977 1 98.38 102 TYR A N 1
ATOM 799 C CA . TYR A 1 102 ? -6.582 -12.875 -11.891 1 98.38 102 TYR A CA 1
ATOM 800 C C . TYR A 1 102 ? -7.551 -12.578 -10.75 1 98.38 102 TYR A C 1
ATOM 802 O O . TYR A 1 102 ? -8.078 -13.492 -10.117 1 98.38 102 TYR A O 1
ATOM 810 N N . ASP A 1 103 ? -7.762 -11.266 -10.5 1 97.44 103 ASP A N 1
ATOM 811 C CA . ASP A 1 103 ? -8.648 -10.852 -9.422 1 97.44 103 ASP A CA 1
ATOM 812 C C . ASP A 1 103 ? -10.094 -11.25 -9.711 1 97.44 103 ASP A C 1
ATOM 814 O O . ASP A 1 103 ? -10.859 -11.555 -8.797 1 97.44 103 ASP A O 1
ATOM 818 N N . THR A 1 104 ? -10.477 -11.234 -10.984 1 97.25 104 THR A N 1
ATOM 819 C CA . THR A 1 104 ? -11.844 -11.562 -11.367 1 97.25 104 THR A CA 1
ATOM 820 C C . THR A 1 104 ? -12.055 -13.07 -11.406 1 97.25 104 THR A C 1
ATOM 822 O O . THR A 1 104 ? -13.078 -13.578 -10.945 1 97.25 104 THR A O 1
ATOM 825 N N . ARG A 1 105 ? -11.125 -13.836 -11.906 1 97.5 105 ARG A N 1
ATOM 826 C CA . ARG A 1 105 ? -11.25 -15.281 -12.086 1 97.5 105 ARG A CA 1
ATOM 827 C C . ARG A 1 105 ? -10.984 -16.016 -10.773 1 97.5 105 ARG A C 1
ATOM 829 O O . ARG A 1 105 ? -11.531 -17.094 -10.539 1 97.5 105 ARG A O 1
ATOM 836 N N . LYS A 1 106 ? -10.07 -15.453 -9.992 1 97.62 106 LYS A N 1
ATOM 837 C CA . LYS A 1 106 ? -9.68 -15.953 -8.68 1 97.62 106 LYS A CA 1
ATOM 838 C C . LYS A 1 106 ? -9.352 -17.438 -8.727 1 97.62 106 LYS A C 1
ATOM 840 O O . LYS A 1 106 ? -9.93 -18.234 -7.984 1 97.62 106 LYS A O 1
ATOM 845 N N . PRO A 1 107 ? -8.469 -17.844 -9.586 1 97.56 107 PRO A N 1
ATOM 846 C CA . PRO A 1 107 ? -8.102 -19.25 -9.672 1 97.56 107 PRO A CA 1
ATOM 847 C C . PRO A 1 107 ? -7.344 -19.75 -8.438 1 97.56 107 PRO A C 1
ATOM 849 O O . PRO A 1 107 ? -6.805 -18.938 -7.68 1 97.56 107 PRO A O 1
ATOM 852 N N . GLY A 1 108 ? -7.32 -21.094 -8.266 1 97.44 108 GLY A N 1
ATOM 853 C CA . GLY A 1 108 ? -6.465 -21.75 -7.297 1 97.44 108 GLY A CA 1
ATOM 854 C C . GLY A 1 108 ? -6.602 -21.172 -5.898 1 97.44 108 GLY A C 1
ATOM 855 O O . GLY A 1 108 ? -7.711 -21.062 -5.375 1 97.44 108 GLY A O 1
ATOM 856 N N . ILE A 1 109 ? -5.453 -20.766 -5.352 1 97.56 109 ILE A N 1
ATOM 857 C CA . ILE A 1 109 ? -5.414 -20.375 -3.947 1 97.56 109 ILE A CA 1
ATOM 858 C C . ILE A 1 109 ? -6.125 -19.031 -3.766 1 97.56 109 ILE A C 1
ATOM 860 O O . ILE A 1 109 ? -6.551 -18.688 -2.658 1 97.56 109 ILE A O 1
ATOM 864 N N . LEU A 1 110 ? -6.219 -18.25 -4.824 1 98.19 110 LEU A N 1
ATOM 865 C CA . LEU A 1 110 ? -6.82 -16.938 -4.723 1 98.19 110 LEU A CA 1
ATOM 866 C C . LEU A 1 110 ? -8.289 -17.031 -4.32 1 98.19 110 LEU A C 1
ATOM 868 O O . LEU A 1 110 ? -8.82 -16.125 -3.676 1 98.19 110 LEU A O 1
ATOM 872 N N . ALA A 1 111 ? -8.914 -18.156 -4.609 1 97 111 ALA A N 1
ATOM 873 C CA . ALA A 1 111 ? -10.328 -18.359 -4.301 1 97 111 ALA A CA 1
ATOM 874 C C . ALA A 1 111 ? -10.539 -18.531 -2.801 1 97 111 ALA A C 1
ATOM 876 O O . ALA A 1 111 ? -11.656 -18.359 -2.299 1 97 111 ALA A O 1
ATOM 877 N N . GLU A 1 112 ? -9.477 -18.781 -2.086 1 96.06 112 GLU A N 1
ATOM 878 C CA . GLU A 1 112 ? -9.602 -19.172 -0.682 1 96.06 112 GLU A CA 1
ATOM 879 C C . GLU A 1 112 ? -9.008 -18.094 0.234 1 96.06 112 GLU A C 1
ATOM 881 O O . GLU A 1 112 ? -9.195 -18.141 1.452 1 96.06 112 GLU A O 1
ATOM 886 N N . LEU A 1 113 ? -8.352 -17.156 -0.27 1 97.25 113 LEU A N 1
ATOM 887 C CA . LEU A 1 113 ? -7.617 -16.188 0.527 1 97.25 113 LEU A CA 1
ATOM 888 C C . LEU A 1 113 ? -8.516 -15.016 0.921 1 97.25 113 LEU A C 1
ATOM 890 O O . LEU A 1 113 ? -9.422 -14.648 0.172 1 97.25 113 LEU A O 1
ATOM 894 N N . PRO A 1 114 ? -8.297 -14.516 2.082 1 95 114 PRO A N 1
ATOM 895 C CA . PRO A 1 114 ? -9.039 -13.32 2.498 1 95 114 PRO A CA 1
ATOM 896 C C . PRO A 1 114 ? -8.648 -12.078 1.695 1 95 114 PRO A C 1
ATOM 898 O O . PRO A 1 114 ? -7.676 -12.109 0.939 1 95 114 PRO A O 1
ATOM 901 N N . PRO A 1 115 ? -9.234 -10.969 1.817 1 94.19 115 PRO A N 1
ATOM 902 C CA . PRO A 1 115 ? -9.195 -9.836 0.889 1 94.19 115 PRO A CA 1
ATOM 903 C C . PRO A 1 115 ? -7.785 -9.273 0.701 1 94.19 115 PRO A C 1
ATOM 905 O O . PRO A 1 115 ? -7.309 -9.148 -0.432 1 94.19 115 PRO A O 1
ATOM 908 N N . PHE A 1 116 ? -7.055 -8.938 1.756 1 97.31 116 PHE A N 1
ATOM 909 C CA . PHE A 1 116 ? -5.742 -8.328 1.585 1 97.31 116 PHE A CA 1
ATOM 910 C C . PHE A 1 116 ? -4.766 -9.312 0.951 1 97.31 116 PHE A C 1
ATOM 912 O O . PHE A 1 116 ? -4.004 -8.953 0.054 1 97.31 116 PHE A O 1
ATOM 919 N N . LEU A 1 117 ? -4.871 -10.547 1.372 1 98.19 117 LEU A N 1
ATOM 920 C CA . LEU A 1 117 ? -3.93 -11.539 0.875 1 98.19 117 LEU A CA 1
ATOM 921 C C . LEU A 1 117 ? -4.305 -11.992 -0.533 1 98.19 117 LEU A C 1
ATOM 923 O O . LEU A 1 117 ? -3.426 -12.266 -1.354 1 98.19 117 LEU A O 1
ATOM 927 N N . ASP A 1 118 ? -5.613 -12.062 -0.779 1 97.88 118 ASP A N 1
ATOM 928 C CA . ASP A 1 118 ? -6.043 -12.43 -2.123 1 97.88 118 ASP A CA 1
ATOM 929 C C . ASP A 1 118 ? -5.504 -11.453 -3.164 1 97.88 118 ASP A C 1
ATOM 931 O O . ASP A 1 118 ? -4.859 -11.867 -4.133 1 97.88 118 ASP A O 1
ATOM 935 N N . ASP A 1 119 ? -5.684 -10.148 -2.908 1 98.38 119 ASP A N 1
ATOM 936 C CA . ASP A 1 119 ? -5.266 -9.125 -3.859 1 98.38 119 ASP A CA 1
ATOM 937 C C . ASP A 1 119 ? -3.742 -9.039 -3.93 1 98.38 119 ASP A C 1
ATOM 939 O O . ASP A 1 119 ? -3.174 -8.859 -5.008 1 98.38 119 ASP A O 1
ATOM 943 N N . ALA A 1 120 ? -3.025 -9.148 -2.834 1 98.81 120 ALA A N 1
ATOM 944 C CA . ALA A 1 120 ? -1.568 -9.055 -2.824 1 98.81 120 ALA A CA 1
ATOM 945 C C . ALA A 1 120 ? -0.938 -10.211 -3.588 1 98.81 120 ALA A C 1
ATOM 947 O O . ALA A 1 120 ? -0.068 -10.008 -4.438 1 98.81 120 ALA A O 1
ATOM 948 N N . ILE A 1 121 ? -1.396 -11.43 -3.289 1 98.88 121 ILE A N 1
ATOM 949 C CA . ILE A 1 121 ? -0.865 -12.617 -3.951 1 98.88 121 ILE A CA 1
ATOM 950 C C . ILE A 1 121 ? -1.275 -12.617 -5.422 1 98.88 121 ILE A C 1
ATOM 952 O O . ILE A 1 121 ? -0.488 -12.992 -6.293 1 98.88 121 ILE A O 1
ATOM 956 N N . GLY A 1 122 ? -2.51 -12.219 -5.672 1 98.81 122 GLY A N 1
ATOM 957 C CA . GLY A 1 122 ? -2.932 -12.047 -7.051 1 98.81 122 GLY A CA 1
ATOM 958 C C . GLY A 1 122 ? -2.061 -11.078 -7.828 1 98.81 122 GLY A C 1
ATOM 959 O O . GLY A 1 122 ? -1.714 -11.328 -8.984 1 98.81 122 GLY A O 1
ATOM 960 N N . GLY A 1 123 ? -1.737 -9.938 -7.199 1 98.94 123 GLY A N 1
ATOM 961 C CA . GLY A 1 123 ? -0.836 -8.977 -7.816 1 98.94 123 GLY A CA 1
ATOM 962 C C . GLY A 1 123 ? 0.544 -9.547 -8.086 1 98.94 123 GLY A C 1
ATOM 963 O O . GLY A 1 123 ? 1.122 -9.312 -9.148 1 98.94 123 GLY A O 1
ATOM 964 N N . PHE A 1 124 ? 1.065 -10.258 -7.141 1 98.94 124 PHE A N 1
ATOM 965 C CA . PHE A 1 124 ? 2.363 -10.906 -7.281 1 98.94 124 PHE A CA 1
ATOM 966 C C . PHE A 1 124 ? 2.367 -11.867 -8.469 1 98.94 124 PHE A C 1
ATOM 968 O O . PHE A 1 124 ? 3.258 -11.805 -9.32 1 98.94 124 PHE A O 1
ATOM 975 N N . ILE A 1 125 ? 1.325 -12.703 -8.547 1 98.88 125 ILE A N 1
ATOM 976 C CA . ILE A 1 125 ? 1.188 -13.688 -9.617 1 98.88 125 ILE A CA 1
ATOM 977 C C . ILE A 1 125 ? 1.036 -12.977 -10.961 1 98.88 125 ILE A C 1
ATOM 979 O O . ILE A 1 125 ? 1.752 -13.281 -11.914 1 98.88 125 ILE A O 1
ATOM 983 N N . ALA A 1 126 ? 0.162 -12.008 -11 1 98.75 126 ALA A N 1
ATOM 984 C CA . ALA A 1 126 ? -0.1 -11.266 -12.227 1 98.75 126 ALA A CA 1
ATOM 985 C C . ALA A 1 126 ? 1.161 -10.562 -12.719 1 98.75 126 ALA A C 1
ATOM 987 O O . ALA A 1 126 ? 1.442 -10.547 -13.922 1 98.75 126 ALA A O 1
ATOM 988 N N . GLY A 1 127 ? 1.904 -9.938 -11.797 1 98.75 127 GLY A N 1
ATOM 989 C CA . GLY A 1 127 ? 3.158 -9.297 -12.156 1 98.75 127 GLY A CA 1
ATOM 990 C C . GLY A 1 127 ? 4.172 -10.266 -12.742 1 98.75 127 GLY A C 1
ATOM 991 O O . GLY A 1 127 ? 4.758 -10 -13.797 1 98.75 127 GLY A O 1
ATOM 992 N N . CYS A 1 128 ? 4.367 -11.383 -12.109 1 98.69 128 CYS A N 1
ATOM 993 C CA . CYS A 1 128 ? 5.332 -12.383 -12.562 1 98.69 128 CYS A CA 1
ATOM 994 C C . CYS A 1 128 ? 4.934 -12.945 -13.922 1 98.69 128 CYS A C 1
ATOM 996 O O . CYS A 1 128 ? 5.785 -13.125 -14.797 1 98.69 128 CYS A O 1
ATOM 998 N N . MET A 1 129 ? 3.635 -13.188 -14.086 1 98 129 MET A N 1
ATOM 999 C CA . MET A 1 129 ? 3.15 -13.711 -15.367 1 98 129 MET A CA 1
ATOM 1000 C C . MET A 1 129 ? 3.344 -12.688 -16.484 1 98 129 MET A C 1
ATOM 1002 O O . MET A 1 129 ? 3.674 -13.047 -17.609 1 98 129 MET A O 1
ATOM 1006 N N . THR A 1 130 ? 3.145 -11.477 -16.156 1 98.19 130 THR A N 1
ATOM 1007 C CA . THR A 1 130 ? 3.363 -10.422 -17.141 1 98.19 130 THR A CA 1
ATOM 1008 C C . THR A 1 130 ? 4.824 -10.383 -17.578 1 98.19 130 THR A C 1
ATOM 1010 O O . THR A 1 130 ? 5.121 -10.312 -18.766 1 98.19 130 THR A O 1
ATOM 1013 N N . ARG A 1 131 ? 5.711 -10.453 -16.625 1 97.19 131 ARG A N 1
ATOM 1014 C CA . ARG A 1 131 ? 7.137 -10.477 -16.922 1 97.19 131 ARG A CA 1
ATOM 1015 C C . ARG A 1 131 ? 7.504 -11.703 -17.75 1 97.19 131 ARG A C 1
ATOM 1017 O O . ARG A 1 131 ? 8.336 -11.617 -18.672 1 97.19 131 ARG A O 1
ATOM 1024 N N . LEU A 1 132 ? 6.984 -12.812 -17.359 1 96 132 LEU A N 1
ATOM 1025 C CA . LEU A 1 132 ? 7.242 -14.062 -18.078 1 96 132 LEU A CA 1
ATOM 1026 C C . LEU A 1 132 ? 6.883 -13.922 -19.547 1 96 132 LEU A C 1
ATOM 1028 O O . LEU A 1 132 ? 7.652 -14.344 -20.422 1 96 132 LEU A O 1
ATOM 1032 N N . PHE A 1 133 ? 5.738 -13.297 -19.844 1 93 133 PHE A N 1
ATOM 1033 C CA . PHE A 1 133 ? 5.242 -13.172 -21.219 1 93 133 PHE A CA 1
ATOM 1034 C C . PHE A 1 133 ? 6.043 -12.125 -21.984 1 93 133 PHE A C 1
ATOM 1036 O O . PHE A 1 133 ? 6.156 -12.203 -23.203 1 93 133 PHE A O 1
ATOM 1043 N N . GLU A 1 134 ? 6.586 -11.156 -21.297 1 90.44 134 GLU A N 1
ATOM 1044 C CA . GLU A 1 134 ? 7.406 -10.141 -21.953 1 90.44 134 GLU A CA 1
ATOM 1045 C C . GLU A 1 134 ? 8.781 -10.695 -22.328 1 90.44 134 GLU A C 1
ATOM 1047 O O . GLU A 1 134 ? 9.414 -10.211 -23.266 1 90.44 134 GLU A O 1
ATOM 1052 N N . GLU A 1 135 ? 9.297 -11.57 -21.547 1 79.81 135 GLU A N 1
ATOM 1053 C CA . GLU A 1 135 ? 10.586 -12.195 -21.828 1 79.81 135 GLU A CA 1
ATOM 1054 C C . GLU A 1 135 ? 10.461 -13.234 -22.938 1 79.81 135 GLU A C 1
ATOM 1056 O O . GLU A 1 135 ? 11.453 -13.617 -23.547 1 79.81 135 GLU A O 1
ATOM 1061 N N . VAL A 1 136 ? 9.312 -13.688 -23.219 1 59.84 136 VAL A N 1
ATOM 1062 C CA . VAL A 1 136 ? 9.109 -14.617 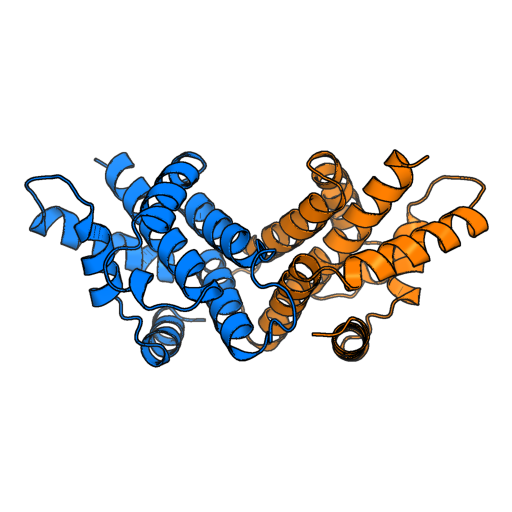-24.328 1 59.84 136 VAL A CA 1
ATOM 1063 C C . VAL A 1 136 ? 8.844 -13.836 -25.609 1 59.84 136 VAL A C 1
ATOM 1065 O O . VAL A 1 136 ? 8.078 -12.875 -25.609 1 59.84 136 VAL A O 1
ATOM 1068 N N . MET B 1 1 ? -12.148 -0.45 12.453 1 83.81 1 MET B N 1
ATOM 1069 C CA . MET B 1 1 ? -11.32 0.364 13.336 1 83.81 1 MET B CA 1
ATOM 1070 C C . MET B 1 1 ? -11.859 1.786 13.438 1 83.81 1 MET B C 1
ATOM 1072 O O . MET B 1 1 ? -12.242 2.383 12.422 1 83.81 1 MET B O 1
ATOM 1076 N N . THR B 1 2 ? -11.82 2.354 14.664 1 87.88 2 THR B N 1
ATOM 1077 C CA . THR B 1 2 ? -12.32 3.713 14.82 1 87.88 2 THR B CA 1
ATOM 1078 C C . THR B 1 2 ? -11.195 4.73 14.625 1 87.88 2 THR B C 1
ATOM 1080 O O . THR B 1 2 ? -10.023 4.402 14.797 1 87.88 2 THR B O 1
ATOM 1083 N N . PRO B 1 3 ? -11.602 5.902 14.18 1 91.12 3 PRO B N 1
ATOM 1084 C CA . PRO B 1 3 ? -10.578 6.949 14.086 1 91.12 3 PRO B CA 1
ATOM 1085 C C . PRO B 1 3 ? -9.82 7.148 15.398 1 91.12 3 PRO B C 1
ATOM 1087 O O . PRO B 1 3 ? -8.609 7.402 15.375 1 91.12 3 PRO B O 1
ATOM 1090 N N . LYS B 1 4 ? -10.508 7.02 16.453 1 93.81 4 LYS B N 1
ATOM 1091 C CA . LYS B 1 4 ? -9.883 7.195 17.766 1 93.81 4 LYS B CA 1
ATOM 1092 C C . LYS B 1 4 ? -8.82 6.129 18.016 1 93.81 4 LYS B C 1
ATOM 1094 O O . LYS B 1 4 ? -7.746 6.426 18.547 1 93.81 4 LYS B O 1
ATOM 1099 N N . GLU B 1 5 ? -9.094 4.934 17.672 1 93.38 5 GLU B N 1
ATOM 1100 C CA . GLU B 1 5 ? -8.141 3.836 17.844 1 93.38 5 GLU B CA 1
ATOM 1101 C C . GLU B 1 5 ? -6.898 4.043 16.984 1 93.38 5 GLU B C 1
ATOM 1103 O O . GLU B 1 5 ? -5.773 3.85 17.453 1 93.38 5 GLU B O 1
ATOM 1108 N N . LEU B 1 6 ? -7.117 4.41 15.727 1 94.38 6 LEU B N 1
ATOM 1109 C CA . LEU B 1 6 ? -6 4.66 14.82 1 94.38 6 LEU B CA 1
ATOM 1110 C C . LEU B 1 6 ? -5.141 5.816 15.328 1 94.38 6 LEU B C 1
ATOM 1112 O O . LEU B 1 6 ? -3.912 5.719 15.344 1 94.38 6 LEU B O 1
ATOM 1116 N N . LEU B 1 7 ? -5.809 6.906 15.75 1 96.25 7 LEU B N 1
ATOM 1117 C CA . LEU B 1 7 ? -5.078 8.07 16.25 1 96.25 7 LEU B CA 1
ATOM 1118 C C . LEU B 1 7 ? -4.266 7.711 17.484 1 96.25 7 LEU B C 1
ATOM 1120 O O . LEU B 1 7 ? -3.156 8.219 17.672 1 96.25 7 LEU B O 1
ATOM 1124 N N . SER B 1 8 ? -4.824 6.855 18.312 1 96.69 8 SER B N 1
ATOM 1125 C CA . SER B 1 8 ? -4.094 6.406 19.5 1 96.69 8 SER B CA 1
ATOM 1126 C C . SER B 1 8 ? -2.82 5.66 19.109 1 96.69 8 SER B C 1
ATOM 1128 O O . SER B 1 8 ? -1.771 5.852 19.734 1 96.69 8 SER B O 1
ATOM 1130 N N . ARG B 1 9 ? -2.863 4.836 18.156 1 96.25 9 ARG B N 1
ATOM 1131 C CA . ARG B 1 9 ? -1.697 4.098 17.672 1 96.25 9 ARG B CA 1
ATOM 1132 C C . ARG B 1 9 ? -0.663 5.043 17.062 1 96.25 9 ARG B C 1
ATOM 1134 O O . ARG B 1 9 ? 0.539 4.875 17.281 1 96.25 9 ARG B O 1
ATOM 1141 N N . LEU B 1 10 ? -1.144 6.012 16.312 1 97.31 10 LEU B N 1
ATOM 1142 C CA . LEU B 1 10 ? -0.246 6.988 15.711 1 97.31 10 LEU B CA 1
ATOM 1143 C C . LEU B 1 10 ? 0.416 7.855 16.766 1 97.31 10 LEU B C 1
ATOM 1145 O O . LEU B 1 10 ? 1.589 8.211 16.641 1 97.31 10 LEU B O 1
ATOM 1149 N N . GLU B 1 11 ? -0.359 8.203 17.75 1 97.31 11 GLU B N 1
ATOM 1150 C CA . GLU B 1 11 ? 0.15 9.039 18.828 1 97.31 11 GLU B CA 1
ATOM 1151 C C . GLU B 1 11 ? 1.294 8.352 19.578 1 97.31 11 GLU B C 1
ATOM 1153 O O . GLU B 1 11 ? 2.209 9.016 20.062 1 97.31 11 GLU B O 1
ATOM 1158 N N . SER B 1 12 ? 1.237 7.02 19.641 1 96 12 SER B N 1
ATOM 1159 C CA . SER B 1 12 ? 2.316 6.262 20.266 1 96 12 SER B CA 1
ATOM 1160 C C . SER B 1 12 ? 3.623 6.422 19.484 1 96 12 SER B C 1
ATOM 1162 O O . SER B 1 12 ? 4.703 6.16 20.031 1 96 12 SER B O 1
ATOM 1164 N N . LYS B 1 13 ? 3.557 6.887 18.297 1 96.38 13 LYS B N 1
ATOM 1165 C CA . LYS B 1 13 ? 4.73 7.164 17.484 1 96.38 13 LYS B CA 1
ATOM 1166 C C . LYS B 1 13 ? 4.992 8.664 17.391 1 96.38 13 LYS B C 1
ATOM 1168 O O . LYS B 1 13 ? 5.773 9.109 16.547 1 96.38 13 LYS B O 1
ATOM 1173 N N . GLY B 1 14 ? 4.234 9.461 18.203 1 96 14 GLY B N 1
ATOM 1174 C CA . GLY B 1 14 ? 4.426 10.898 18.25 1 96 14 GLY B CA 1
ATOM 1175 C C . GLY B 1 14 ? 3.613 11.648 17.203 1 96 14 GLY B C 1
ATOM 1176 O O . GLY B 1 14 ? 3.844 12.836 16.969 1 96 14 GLY B O 1
ATOM 1177 N N . ILE B 1 15 ? 2.777 10.977 16.547 1 98.38 15 ILE B N 1
ATOM 1178 C CA . ILE B 1 15 ? 1.958 11.578 15.5 1 98.38 15 ILE B CA 1
ATOM 1179 C C . ILE B 1 15 ? 0.587 11.945 16.062 1 98.38 15 ILE B C 1
ATOM 1181 O O . ILE B 1 15 ? -0.225 11.062 16.359 1 98.38 15 ILE B O 1
ATOM 1185 N N . THR B 1 16 ? 0.337 13.234 16.25 1 98.12 16 THR B N 1
ATOM 1186 C CA . THR B 1 16 ? -0.961 13.703 16.719 1 98.12 16 THR B CA 1
ATOM 1187 C C . THR B 1 16 ? -1.686 14.477 15.617 1 98.12 16 THR B C 1
ATOM 1189 O O . THR B 1 16 ? -1.073 14.875 14.625 1 98.12 16 THR B O 1
ATOM 1192 N N . LEU B 1 17 ? -2.998 14.633 15.82 1 98.25 17 LEU B N 1
ATOM 1193 C CA . LEU B 1 17 ? -3.77 15.43 14.875 1 98.25 17 LEU B CA 1
ATOM 1194 C C . LEU B 1 17 ? -3.223 16.859 14.789 1 98.25 17 LEU B C 1
ATOM 1196 O O . LEU B 1 17 ? -3.096 17.406 13.695 1 98.25 17 LEU B O 1
ATOM 1200 N N . GLU B 1 18 ? -2.898 17.406 15.898 1 98.12 18 GLU B N 1
ATOM 1201 C CA . GLU B 1 18 ? -2.383 18.781 15.961 1 98.12 18 GLU B CA 1
ATOM 1202 C C . GLU B 1 18 ? -1.053 18.906 15.227 1 98.12 18 GLU B C 1
ATOM 1204 O O . GLU B 1 18 ? -0.821 19.875 14.516 1 98.12 18 GLU B O 1
ATOM 1209 N N . LYS B 1 19 ? -0.169 17.953 15.414 1 98.31 19 LYS B N 1
ATOM 1210 C CA . LYS B 1 19 ? 1.115 17.984 14.719 1 98.31 19 LYS B CA 1
ATOM 1211 C C . LYS B 1 19 ? 0.927 17.859 13.211 1 98.31 19 LYS B C 1
ATOM 1213 O O . LYS B 1 19 ? 1.653 18.484 12.438 1 98.31 19 LYS B O 1
ATOM 1218 N N . MET B 1 20 ? -0.002 17.016 12.781 1 98.56 20 MET B N 1
ATOM 1219 C CA . MET B 1 20 ? -0.274 16.891 11.352 1 98.56 20 MET B CA 1
ATOM 1220 C C . MET B 1 20 ? -0.831 18.203 10.781 1 98.56 20 MET B C 1
ATOM 1222 O O . MET B 1 20 ? -0.448 18.625 9.695 1 98.56 20 MET B O 1
ATOM 1226 N N . LEU B 1 21 ? -1.758 18.812 11.555 1 98.31 21 LEU B N 1
ATOM 1227 C CA . LEU B 1 21 ? -2.348 20.094 11.148 1 98.31 21 LEU B CA 1
ATOM 1228 C C . LEU B 1 21 ? -1.274 21.156 11 1 98.31 21 LEU B C 1
ATOM 1230 O O . LEU B 1 21 ? -1.236 21.875 10 1 98.31 21 LEU B O 1
ATOM 1234 N N . ASP B 1 22 ? -0.451 21.25 12 1 97.94 22 ASP B N 1
ATOM 1235 C CA . ASP B 1 22 ? 0.629 22.234 11.992 1 97.94 22 ASP B CA 1
ATOM 1236 C C . ASP B 1 22 ? 1.574 22 10.82 1 97.94 22 ASP B C 1
ATOM 1238 O O . ASP B 1 22 ? 1.995 22.938 10.156 1 97.94 22 ASP B O 1
ATOM 1242 N N . THR B 1 23 ? 1.927 20.75 10.617 1 98.5 23 THR B N 1
ATOM 1243 C CA . THR B 1 23 ? 2.814 20.375 9.516 1 98.5 23 THR B CA 1
ATOM 1244 C C . THR B 1 23 ? 2.211 20.781 8.172 1 98.5 23 THR B C 1
ATOM 1246 O O . THR B 1 23 ? 2.898 21.344 7.324 1 98.5 23 THR B O 1
ATOM 1249 N N . ALA B 1 24 ? 0.948 20.469 7.973 1 98.25 24 ALA B N 1
ATOM 1250 C CA . ALA B 1 24 ? 0.249 20.812 6.734 1 98.25 24 ALA B CA 1
ATOM 1251 C C . ALA B 1 24 ? 0.302 22.312 6.461 1 98.25 24 ALA B C 1
ATOM 1253 O O . ALA B 1 24 ? 0.562 22.734 5.336 1 98.25 24 ALA B O 1
ATOM 1254 N N . LEU B 1 25 ? 0.111 23.109 7.477 1 97.56 25 LEU B N 1
ATOM 1255 C CA . LEU B 1 25 ? -0.059 24.547 7.332 1 97.56 25 LEU B CA 1
ATOM 1256 C C . LEU B 1 25 ? 1.292 25.25 7.215 1 97.56 25 LEU B C 1
ATOM 1258 O O . LEU B 1 25 ? 1.356 26.422 6.871 1 97.56 25 LEU B O 1
ATOM 1262 N N . GLU B 1 26 ? 2.326 24.484 7.473 1 97.19 26 GLU B N 1
ATOM 1263 C CA . GLU B 1 26 ? 3.66 25.062 7.359 1 97.19 26 GLU B CA 1
ATOM 1264 C C . GLU B 1 26 ? 3.965 25.469 5.922 1 97.19 26 GLU B C 1
ATOM 1266 O O . GLU B 1 26 ? 4.695 26.438 5.684 1 97.19 26 GLU B O 1
ATOM 1271 N N . LEU B 1 27 ? 3.404 24.766 5.027 1 95.81 27 LEU B N 1
ATOM 1272 C CA . LEU B 1 27 ? 3.68 25.078 3.627 1 95.81 27 LEU B CA 1
ATOM 1273 C C . LEU B 1 27 ? 2.525 25.859 3.004 1 95.81 27 LEU B C 1
ATOM 1275 O O . LEU B 1 27 ? 2.535 26.125 1.802 1 95.81 27 LEU B O 1
ATOM 1279 N N . TYR B 1 28 ? 1.544 26.094 3.799 1 94.81 28 TYR B N 1
ATOM 1280 C CA . TYR B 1 28 ? 0.396 26.859 3.324 1 94.81 28 TYR B CA 1
ATOM 1281 C C . TYR B 1 28 ? 0.76 28.328 3.139 1 94.81 28 TYR B C 1
ATOM 1283 O O . TYR B 1 28 ? 1.31 28.953 4.047 1 94.81 28 TYR B O 1
ATOM 1291 N N . ILE B 1 29 ? 0.517 28.812 1.96 1 90.19 29 ILE B N 1
ATOM 1292 C CA . ILE B 1 29 ? 0.766 30.219 1.659 1 90.19 29 ILE B CA 1
ATOM 1293 C C . ILE B 1 29 ? -0.563 30.953 1.51 1 90.19 29 ILE B C 1
ATOM 1295 O O . ILE B 1 29 ? -1.271 30.766 0.516 1 90.19 29 ILE B O 1
ATOM 1299 N N . GLY B 1 30 ? -1.107 31.516 2.545 1 87 30 GLY B N 1
ATOM 1300 C CA . GLY B 1 30 ? -2.344 32.281 2.545 1 87 30 GLY B CA 1
ATOM 1301 C C . GLY B 1 30 ? -2.555 33.062 3.824 1 87 30 GLY B C 1
ATOM 1302 O O . GLY B 1 30 ? -1.77 32.969 4.766 1 87 30 GLY B O 1
ATOM 1303 N N . ASP B 1 31 ? -3.637 33.875 3.791 1 88.88 31 ASP B N 1
ATOM 1304 C CA . ASP B 1 31 ? -3.812 34.812 4.887 1 88.88 31 ASP B CA 1
ATOM 1305 C C . ASP B 1 31 ? -4.895 34.344 5.855 1 88.88 31 ASP B C 1
ATOM 1307 O O . ASP B 1 31 ? -5.105 34.938 6.906 1 88.88 31 ASP B O 1
ATOM 1311 N N . GLU B 1 32 ? -5.531 33.344 5.543 1 90.94 32 GLU B N 1
ATOM 1312 C CA . GLU B 1 32 ? -6.637 32.875 6.391 1 90.94 32 GLU B CA 1
ATOM 1313 C C . GLU B 1 32 ? -6.285 31.594 7.113 1 90.94 32 GLU B C 1
ATOM 1315 O O . GLU B 1 32 ? -7.059 30.625 7.09 1 90.94 32 GLU B O 1
ATOM 1320 N N . ARG B 1 33 ? -5.258 31.625 7.812 1 91 33 ARG B N 1
ATOM 1321 C CA . ARG B 1 33 ? -4.691 30.422 8.406 1 91 33 ARG B CA 1
ATOM 1322 C C . ARG B 1 33 ? -5.656 29.797 9.414 1 91 33 ARG B C 1
ATOM 1324 O O . ARG B 1 33 ? -5.781 28.578 9.492 1 91 33 ARG B O 1
ATOM 1331 N N . GLU B 1 34 ? -6.285 30.656 10.203 1 92.62 34 GLU B N 1
ATOM 1332 C CA . GLU B 1 34 ? -7.184 30.141 11.234 1 92.62 34 GLU B CA 1
ATOM 1333 C C . GLU B 1 34 ? -8.383 29.438 10.609 1 92.62 34 GLU B C 1
ATOM 1335 O O . GLU B 1 34 ? -8.742 28.328 11.031 1 92.62 34 GLU B O 1
ATOM 1340 N N . LYS B 1 35 ? -9.008 30.078 9.594 1 94.44 35 LYS B N 1
ATOM 1341 C CA . LYS B 1 35 ? -10.156 29.5 8.906 1 94.44 35 LYS B CA 1
ATOM 1342 C C . LYS B 1 35 ? -9.773 28.219 8.164 1 94.44 35 LYS B C 1
ATOM 1344 O O . LYS B 1 35 ? -10.5 27.234 8.211 1 94.44 35 LYS B O 1
ATOM 1349 N N . VAL B 1 36 ? -8.672 28.297 7.555 1 94.94 36 VAL 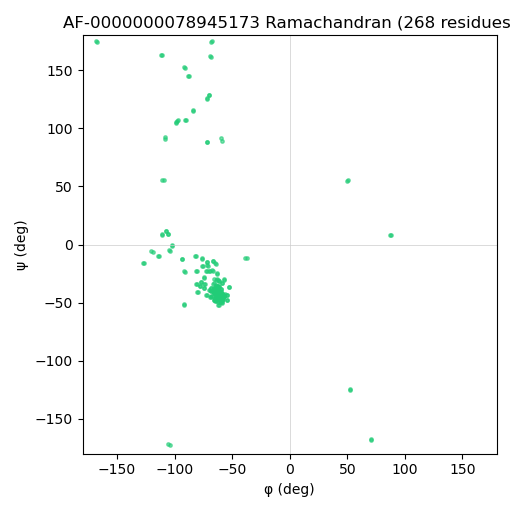B N 1
ATOM 1350 C CA . VAL B 1 36 ? -8.164 27.156 6.797 1 94.94 36 VAL B CA 1
ATOM 1351 C C . VAL B 1 36 ? -7.84 26 7.746 1 94.94 36 VAL B C 1
ATOM 1353 O O . VAL B 1 36 ? -8.133 24.844 7.449 1 94.94 36 VAL B O 1
ATOM 1356 N N . GLY B 1 37 ? -7.25 26.297 8.906 1 97.06 37 GLY B N 1
ATOM 1357 C CA . GLY B 1 37 ? -6.926 25.297 9.906 1 97.06 37 GLY B CA 1
ATOM 1358 C C . GLY B 1 37 ? -8.141 24.547 10.406 1 97.06 37 GLY B C 1
ATOM 1359 O O . GLY B 1 37 ? -8.086 23.328 10.602 1 97.06 37 GLY B O 1
ATOM 1360 N N . GLU B 1 38 ? -9.188 25.266 10.594 1 97.06 38 GLU B N 1
ATOM 1361 C CA . GLU B 1 38 ? -10.422 24.656 11.078 1 97.06 38 GLU B CA 1
ATOM 1362 C C . GLU B 1 38 ? -11.031 23.734 10.023 1 97.06 38 GLU B C 1
ATOM 1364 O O . GLU B 1 38 ? -11.5 22.641 10.344 1 97.06 38 GLU B O 1
ATOM 1369 N N . ARG B 1 39 ? -11.055 24.234 8.812 1 96.81 39 ARG B N 1
ATOM 1370 C CA . ARG B 1 39 ? -11.578 23.422 7.73 1 96.81 39 ARG B CA 1
ATOM 1371 C C . ARG B 1 39 ? -10.727 22.172 7.531 1 96.81 39 ARG B C 1
ATOM 1373 O O . ARG B 1 39 ? -11.258 21.078 7.309 1 96.81 39 ARG B O 1
ATOM 1380 N N . LEU B 1 40 ? -9.43 22.375 7.586 1 98 40 LEU B N 1
ATOM 1381 C CA . LEU B 1 40 ? -8.5 21.25 7.43 1 98 40 LEU B CA 1
ATOM 1382 C C . LEU B 1 40 ? -8.703 20.219 8.531 1 98 40 LEU B C 1
ATOM 1384 O O . LEU B 1 40 ? -8.656 19.016 8.273 1 98 40 LEU B O 1
ATOM 1388 N N . ARG B 1 41 ? -8.852 20.703 9.719 1 98.12 41 ARG B N 1
ATOM 1389 C CA . ARG B 1 41 ? -9.109 19.812 10.844 1 98.12 41 ARG B CA 1
ATOM 1390 C C . ARG B 1 41 ? -10.32 18.922 10.57 1 98.12 41 ARG B C 1
ATOM 1392 O O . ARG B 1 41 ? -10.281 17.719 10.812 1 98.12 41 ARG B O 1
ATOM 1399 N N . GLY B 1 42 ? -11.414 19.547 10.102 1 97.56 42 GLY B N 1
ATOM 1400 C CA . GLY B 1 42 ? -12.609 18.781 9.758 1 97.56 42 GLY B CA 1
ATOM 1401 C C . GLY B 1 42 ? -12.375 17.75 8.672 1 97.56 42 GLY B C 1
ATOM 1402 O O . GLY B 1 42 ? -12.867 16.625 8.766 1 97.56 42 GLY B O 1
ATOM 1403 N N . LEU B 1 43 ? -11.641 18.109 7.672 1 97.69 43 LEU B N 1
ATOM 1404 C CA . LEU B 1 43 ? -11.312 17.203 6.57 1 97.69 43 LEU B CA 1
ATOM 1405 C C . LEU B 1 43 ? -10.477 16.031 7.062 1 97.69 43 LEU B C 1
ATOM 1407 O O . LEU B 1 43 ? -10.727 14.883 6.691 1 97.69 43 LEU B O 1
ATOM 1411 N N . MET B 1 44 ? -9.469 16.328 7.879 1 98.44 44 MET B N 1
ATOM 1412 C CA . MET B 1 44 ? -8.594 15.281 8.398 1 98.44 44 MET B CA 1
ATOM 1413 C C . MET B 1 44 ? -9.375 14.266 9.227 1 98.44 44 MET B C 1
ATOM 1415 O O . MET B 1 44 ? -9.18 13.062 9.094 1 98.44 44 MET B O 1
ATOM 1419 N N . LEU B 1 45 ? -10.242 14.789 10.016 1 97.88 45 LEU B N 1
ATOM 1420 C CA . LEU B 1 45 ? -11.047 13.891 10.844 1 97.88 45 LEU B CA 1
ATOM 1421 C C . LEU B 1 45 ? -11.969 13.039 9.984 1 97.88 45 LEU B C 1
ATOM 1423 O O . LEU B 1 45 ? -12.18 11.859 10.273 1 97.88 45 LEU B O 1
ATOM 1427 N N . ARG B 1 46 ? -12.516 13.625 8.977 1 97.06 46 ARG B N 1
ATOM 1428 C CA . ARG B 1 46 ? -13.367 12.883 8.047 1 97.06 46 ARG B CA 1
ATOM 1429 C C . ARG B 1 46 ? -12.602 11.742 7.391 1 97.06 46 ARG B C 1
ATOM 1431 O O . ARG B 1 46 ? -13.07 10.602 7.371 1 97.06 46 ARG B O 1
ATOM 1438 N N . TYR B 1 47 ? -11.438 12.023 6.926 1 97.38 47 TYR B N 1
ATOM 1439 C CA . TYR B 1 47 ? -10.703 11.016 6.16 1 97.38 47 TYR B CA 1
ATOM 1440 C C . TYR B 1 47 ? -10.016 10.023 7.09 1 97.38 47 TYR B C 1
ATOM 1442 O O . TYR B 1 47 ? -9.719 8.898 6.688 1 97.38 47 TYR B O 1
ATOM 1450 N N . LEU B 1 48 ? -9.75 10.391 8.352 1 97.38 48 LEU B N 1
ATOM 1451 C CA . LEU B 1 48 ? -9.297 9.414 9.328 1 97.38 48 LEU B CA 1
ATOM 1452 C C . LEU B 1 48 ? -10.391 8.398 9.633 1 97.38 48 LEU B C 1
ATOM 1454 O O . LEU B 1 48 ? -10.117 7.344 10.219 1 97.38 48 LEU B O 1
ATOM 1458 N N . SER B 1 49 ? -11.594 8.719 9.227 1 95 49 SER B N 1
ATOM 1459 C CA . SER B 1 49 ? -12.703 7.797 9.422 1 95 49 SER B CA 1
ATOM 1460 C C . SER B 1 49 ? -12.906 6.91 8.195 1 95 49 SER B C 1
ATOM 1462 O O . SER B 1 49 ? -13.703 5.973 8.227 1 95 49 SER B O 1
ATOM 1464 N N . ASP B 1 50 ? -12.273 7.234 7.094 1 95.12 50 ASP B N 1
ATOM 1465 C CA . ASP B 1 50 ? -12.359 6.438 5.875 1 95.12 50 ASP B CA 1
ATOM 1466 C C . ASP B 1 50 ? -11.625 5.105 6.039 1 95.12 50 ASP B C 1
ATOM 1468 O O . ASP B 1 50 ? -10.445 5.078 6.398 1 95.12 50 ASP B O 1
ATOM 1472 N N . VAL B 1 51 ? -12.297 4.02 5.723 1 95 51 VAL B N 1
ATOM 1473 C CA . VAL B 1 51 ? -11.797 2.676 5.992 1 95 51 VAL B CA 1
ATOM 1474 C C . VAL B 1 51 ? -10.531 2.424 5.18 1 95 51 VAL B C 1
ATOM 1476 O O . VAL B 1 51 ? -9.609 1.745 5.641 1 95 51 VAL B O 1
ATOM 1479 N N . ASN B 1 52 ? -10.43 2.941 3.967 1 97.19 52 ASN B N 1
ATOM 1480 C CA . ASN B 1 52 ? -9.266 2.734 3.107 1 97.19 52 ASN B CA 1
ATOM 1481 C C . ASN B 1 52 ? -8.055 3.518 3.607 1 97.19 52 ASN B C 1
ATOM 1483 O O . ASN B 1 52 ? -6.934 2.998 3.615 1 97.19 52 ASN B O 1
ATOM 1487 N N . VAL B 1 53 ? -8.297 4.766 3.992 1 97.62 53 VAL B N 1
ATOM 1488 C CA . VAL B 1 53 ? -7.23 5.582 4.559 1 97.62 53 VAL B CA 1
ATOM 1489 C C . VAL B 1 53 ? -6.707 4.938 5.84 1 97.62 53 VAL B C 1
ATOM 1491 O O . VAL B 1 53 ? -5.496 4.871 6.059 1 97.62 53 VAL B O 1
ATOM 1494 N N . GLN B 1 54 ? -7.617 4.41 6.605 1 97.06 54 GLN B N 1
ATOM 1495 C CA . GLN B 1 54 ? -7.234 3.738 7.844 1 97.06 54 GLN B CA 1
ATOM 1496 C C . GLN B 1 54 ? -6.363 2.52 7.562 1 97.06 54 GLN B C 1
ATOM 1498 O O . GLN B 1 54 ? -5.348 2.309 8.227 1 97.06 54 GLN B O 1
ATOM 1503 N N . ALA B 1 55 ? -6.738 1.733 6.602 1 97.25 55 ALA B N 1
ATOM 1504 C CA . ALA B 1 55 ? -6.012 0.512 6.27 1 97.25 55 ALA B CA 1
ATOM 1505 C C . ALA B 1 55 ? -4.586 0.828 5.828 1 97.25 55 ALA B C 1
ATOM 1507 O O . ALA B 1 55 ? -3.633 0.183 6.273 1 97.25 55 ALA B O 1
ATOM 1508 N N . LEU B 1 56 ? -4.434 1.835 4.996 1 98.62 56 LEU B N 1
ATOM 1509 C CA . LEU B 1 56 ? -3.117 2.15 4.449 1 98.62 56 LEU B CA 1
ATOM 1510 C C . LEU B 1 56 ? -2.234 2.811 5.5 1 98.62 56 LEU B C 1
ATOM 1512 O O . LEU B 1 56 ? -1.029 2.555 5.555 1 98.62 56 LEU B O 1
ATOM 1516 N N . LEU B 1 57 ? -2.799 3.662 6.355 1 98.62 57 LEU B N 1
ATOM 1517 C CA . LEU B 1 57 ? -2.031 4.223 7.465 1 98.62 57 LEU B CA 1
ATOM 1518 C C . LEU B 1 57 ? -1.572 3.125 8.414 1 98.62 57 LEU B C 1
ATOM 1520 O O . LEU B 1 57 ? -0.429 3.137 8.883 1 98.62 57 LEU B O 1
ATOM 1524 N N . LEU B 1 58 ? -2.459 2.217 8.688 1 98.12 58 LEU B N 1
ATOM 1525 C CA . LEU B 1 58 ? -2.104 1.113 9.57 1 98.12 58 LEU B CA 1
ATOM 1526 C C . LEU B 1 58 ? -1.025 0.238 8.938 1 98.12 58 LEU B C 1
ATOM 1528 O O . LEU B 1 58 ? -0.126 -0.243 9.633 1 98.12 58 LEU B O 1
ATOM 1532 N N . SER B 1 59 ? -1.131 -0.001 7.645 1 98.62 59 SER B N 1
ATOM 1533 C CA . SER B 1 59 ? -0.107 -0.807 6.984 1 98.62 59 SER B CA 1
ATOM 1534 C C . SER B 1 59 ? 1.276 -0.189 7.152 1 98.62 59 SER B C 1
ATOM 1536 O O . SER B 1 59 ? 2.252 -0.898 7.41 1 98.62 59 SER B O 1
ATOM 1538 N N . ALA B 1 60 ? 1.359 1.135 6.988 1 98.38 60 ALA B N 1
ATOM 1539 C CA . ALA B 1 60 ? 2.629 1.835 7.164 1 98.38 60 ALA B CA 1
ATOM 1540 C C . ALA B 1 60 ? 3.152 1.679 8.586 1 98.38 60 ALA B C 1
ATOM 1542 O O . ALA B 1 60 ? 4.344 1.435 8.797 1 98.38 60 ALA B O 1
ATOM 1543 N N . LEU B 1 61 ? 2.244 1.834 9.531 1 98.19 61 LEU B N 1
ATOM 1544 C CA . LEU B 1 61 ? 2.609 1.688 10.938 1 98.19 61 LEU B CA 1
ATOM 1545 C C . LEU B 1 61 ? 3.129 0.284 11.219 1 98.19 61 LEU B C 1
ATOM 1547 O O . LEU B 1 61 ? 4.172 0.121 11.859 1 98.19 61 LEU B O 1
ATOM 1551 N N . LEU B 1 62 ? 2.451 -0.731 10.805 1 97.88 62 LEU B N 1
ATOM 1552 C CA . LEU B 1 62 ? 2.816 -2.123 11.039 1 97.88 62 LEU B CA 1
ATOM 1553 C C . LEU B 1 62 ? 4.129 -2.465 10.344 1 97.88 62 LEU B C 1
ATOM 1555 O O . LEU B 1 62 ? 4.945 -3.219 10.883 1 97.88 62 LEU B O 1
ATOM 1559 N N . LEU B 1 63 ? 4.344 -1.938 9.141 1 97.5 63 LEU B N 1
ATOM 1560 C CA . LEU B 1 63 ? 5.594 -2.176 8.438 1 97.5 63 LEU B CA 1
ATOM 1561 C C . LEU B 1 63 ? 6.77 -1.563 9.188 1 97.5 63 LEU B C 1
ATOM 1563 O O . LEU B 1 63 ? 7.844 -2.1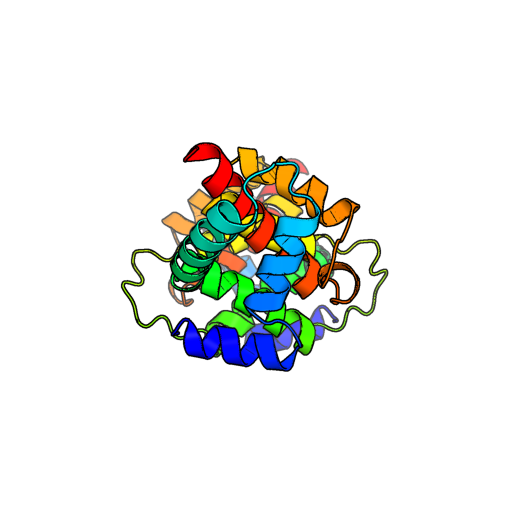68 9.266 1 97.5 63 LEU B O 1
ATOM 1567 N N . GLU B 1 64 ? 6.516 -0.337 9.688 1 96.19 64 GLU B N 1
ATOM 1568 C CA . GLU B 1 64 ? 7.578 0.299 10.453 1 96.19 64 GLU B CA 1
ATOM 1569 C C . GLU B 1 64 ? 8.008 -0.577 11.625 1 96.19 64 GLU B C 1
ATOM 1571 O O . GLU B 1 64 ? 9.188 -0.6 11.992 1 96.19 64 GLU B O 1
ATOM 1576 N N . GLU B 1 65 ? 7.141 -1.312 12.125 1 95.75 65 GLU B N 1
ATOM 1577 C CA . GLU B 1 65 ? 7.383 -2.08 13.344 1 95.75 65 GLU B CA 1
ATOM 1578 C C . GLU B 1 65 ? 7.918 -3.473 13.016 1 95.75 65 GLU B C 1
ATOM 1580 O O . GLU B 1 65 ? 8.609 -4.086 13.836 1 95.75 65 GLU B O 1
ATOM 1585 N N . ASN B 1 66 ? 7.66 -3.975 11.836 1 95.62 66 ASN B N 1
ATOM 1586 C CA . ASN 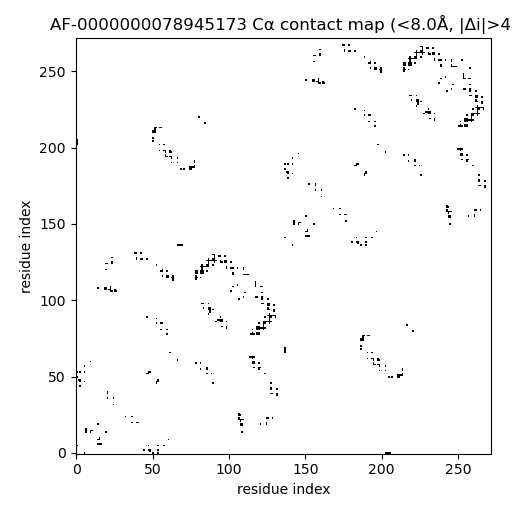B 1 66 ? 7.863 -5.402 11.625 1 95.62 66 ASN B CA 1
ATOM 1587 C C . ASN B 1 66 ? 8.758 -5.672 10.422 1 95.62 66 ASN B C 1
ATOM 1589 O O . ASN B 1 66 ? 9.219 -6.801 10.219 1 95.62 66 ASN B O 1
ATOM 1593 N N . PHE B 1 67 ? 8.922 -4.617 9.586 1 93.69 67 PHE B N 1
ATOM 1594 C CA . PHE B 1 67 ? 9.727 -4.809 8.391 1 93.69 67 PHE B CA 1
ATOM 1595 C C . PHE B 1 67 ? 11.141 -4.285 8.594 1 93.69 67 PHE B C 1
ATOM 1597 O O . PHE B 1 67 ? 11.344 -3.086 8.789 1 93.69 67 PHE B O 1
ATOM 1604 N N . LYS B 1 68 ? 12.18 -5.199 8.789 1 84.94 68 LYS B N 1
ATOM 1605 C CA . LYS B 1 68 ? 13.586 -4.816 8.922 1 84.94 68 LYS B CA 1
ATOM 1606 C C . LYS B 1 68 ? 14.273 -4.781 7.562 1 84.94 68 LYS B C 1
ATOM 1608 O O . LYS B 1 68 ? 14.383 -5.809 6.887 1 84.94 68 LYS B O 1
ATOM 1613 N N . VAL B 1 69 ? 14.5 -3.613 7.156 1 73.56 69 VAL B N 1
ATOM 1614 C CA . VAL B 1 69 ? 15.102 -3.408 5.844 1 73.56 69 VAL B CA 1
ATOM 1615 C C . VAL B 1 69 ? 16.578 -3.826 5.879 1 73.56 69 VAL B C 1
ATOM 1617 O O . VAL B 1 69 ? 17.359 -3.303 6.68 1 73.56 69 VAL B O 1
ATOM 1620 N N . GLU B 1 70 ? 16.984 -4.91 5.668 1 60.19 70 GLU B N 1
ATOM 1621 C CA . GLU B 1 70 ? 18.375 -5.375 5.699 1 60.19 70 GLU B CA 1
ATOM 1622 C C . GLU B 1 70 ? 19.172 -4.809 4.531 1 60.19 70 GLU B C 1
ATOM 1624 O O . GLU B 1 70 ? 20.406 -4.703 4.605 1 60.19 70 GLU B O 1
ATOM 1629 N N . GLY B 1 71 ? 18.594 -4.418 3.475 1 55.28 71 GLY B N 1
ATOM 1630 C CA . GLY B 1 71 ? 19.344 -4.016 2.297 1 55.28 71 GLY B CA 1
ATOM 1631 C C . GLY B 1 71 ? 19.391 -2.512 2.105 1 55.28 71 GLY B C 1
ATOM 1632 O O . GLY B 1 71 ? 19.297 -1.754 3.072 1 55.28 71 GLY B O 1
ATOM 1633 N N . ASP B 1 72 ? 19.953 -2.117 0.909 1 55.16 72 ASP B N 1
ATOM 1634 C CA . ASP B 1 72 ? 20.141 -0.694 0.639 1 55.16 72 ASP B CA 1
ATOM 1635 C C . ASP B 1 72 ? 18.797 0.046 0.679 1 55.16 72 ASP B C 1
ATOM 1637 O O . ASP B 1 72 ? 17.953 -0.127 -0.208 1 55.16 72 ASP B O 1
ATOM 1641 N N . PRO B 1 73 ? 18.453 0.55 1.815 1 60.81 73 PRO B N 1
ATOM 1642 C CA . PRO B 1 73 ? 17.266 1.388 1.994 1 60.81 73 PRO B CA 1
ATOM 1643 C C . PRO B 1 73 ? 17.031 2.338 0.822 1 60.81 73 PRO B C 1
ATOM 1645 O O . PRO B 1 73 ? 15.898 2.74 0.565 1 60.81 73 PRO B O 1
ATOM 1648 N N . VAL B 1 74 ? 18.141 2.381 -0.036 1 66.06 74 VAL B N 1
ATOM 1649 C CA . VAL B 1 74 ? 18.062 3.367 -1.108 1 66.06 74 VAL B CA 1
ATOM 1650 C C . VAL B 1 74 ? 17.125 2.869 -2.203 1 66.06 74 VAL B C 1
ATOM 1652 O O . VAL B 1 74 ? 16.594 3.664 -2.982 1 66.06 74 VAL B O 1
ATOM 1655 N N . ASN B 1 75 ? 16.781 1.579 -2.117 1 85.38 75 ASN B N 1
ATOM 1656 C CA . ASN B 1 75 ? 15.938 1.03 -3.182 1 85.38 75 ASN B CA 1
ATOM 1657 C C . ASN B 1 75 ? 14.516 0.787 -2.705 1 85.38 75 ASN B C 1
ATOM 1659 O O . ASN B 1 75 ? 13.711 0.177 -3.416 1 85.38 75 ASN B O 1
ATOM 1663 N N . LEU B 1 76 ? 14.242 1.31 -1.558 1 92.75 76 LEU B N 1
ATOM 1664 C CA . LEU B 1 76 ? 12.898 1.125 -1.03 1 92.75 76 LEU B CA 1
ATOM 1665 C C . LEU B 1 76 ? 11.945 2.174 -1.593 1 92.75 76 LEU B C 1
ATOM 1667 O O . LEU B 1 76 ? 12.109 3.369 -1.336 1 92.75 76 LEU B O 1
ATOM 1671 N N . VAL B 1 77 ? 10.969 1.73 -2.369 1 95.88 77 VAL B N 1
ATOM 1672 C CA . VAL B 1 77 ? 9.992 2.658 -2.939 1 95.88 77 VAL B CA 1
ATOM 1673 C C . VAL B 1 77 ? 8.594 2.303 -2.453 1 95.88 77 VAL B C 1
ATOM 1675 O O . VAL B 1 77 ? 7.648 3.078 -2.633 1 95.88 77 VAL B O 1
ATOM 1678 N N . ALA B 1 78 ? 8.477 1.218 -1.757 1 96.88 78 ALA B N 1
ATOM 1679 C CA . ALA B 1 78 ? 7.172 0.781 -1.261 1 96.88 78 ALA B CA 1
ATOM 1680 C C . ALA B 1 78 ? 6.547 1.836 -0.351 1 96.88 78 ALA B C 1
ATOM 1682 O O . ALA B 1 78 ? 5.328 2.01 -0.336 1 96.88 78 ALA B O 1
ATOM 1683 N N . ASP B 1 79 ? 7.402 2.5 0.482 1 97 79 ASP B N 1
ATOM 1684 C CA . ASP B 1 79 ? 6.902 3.564 1.348 1 97 79 ASP B CA 1
ATOM 1685 C C . ASP B 1 79 ? 6.273 4.688 0.528 1 97 79 ASP B C 1
ATOM 1687 O O . ASP B 1 79 ? 5.164 5.133 0.824 1 97 79 ASP B O 1
ATOM 1691 N N . GLU B 1 80 ? 6.898 5.102 -0.596 1 97.81 80 GLU B N 1
ATOM 1692 C CA . GLU B 1 80 ? 6.371 6.129 -1.491 1 97.81 80 GLU B CA 1
ATOM 1693 C C . GLU B 1 80 ? 5.055 5.684 -2.127 1 97.81 80 GLU B C 1
ATOM 1695 O O . GLU B 1 80 ? 4.125 6.48 -2.254 1 97.81 80 GLU B O 1
ATOM 1700 N N . LEU B 1 81 ? 4.969 4.426 -2.453 1 98.56 81 LEU B N 1
ATOM 1701 C CA . LEU B 1 81 ? 3.762 3.906 -3.088 1 98.56 81 LEU B CA 1
ATOM 1702 C C . LEU B 1 81 ? 2.578 3.959 -2.129 1 98.56 81 LEU B C 1
ATOM 1704 O O . LEU B 1 81 ? 1.467 4.316 -2.525 1 98.56 81 LEU B O 1
ATOM 1708 N N . ILE B 1 82 ? 2.777 3.639 -0.861 1 98.75 82 ILE B N 1
ATOM 1709 C CA . ILE B 1 82 ? 1.729 3.703 0.152 1 98.75 82 ILE B CA 1
ATOM 1710 C C . ILE B 1 82 ? 1.272 5.148 0.33 1 98.75 82 ILE B C 1
ATOM 1712 O O . ILE B 1 82 ? 0.072 5.43 0.332 1 98.75 82 ILE B O 1
ATOM 1716 N N . GLY B 1 83 ? 2.244 6.047 0.431 1 98.81 83 GLY B N 1
ATOM 1717 C CA . GLY B 1 83 ? 1.914 7.461 0.555 1 98.81 83 GLY B CA 1
ATOM 1718 C C . GLY B 1 83 ? 1.133 7.996 -0.63 1 98.81 83 GLY B C 1
ATOM 1719 O O . GLY B 1 83 ? 0.161 8.734 -0.457 1 98.81 83 GLY B O 1
ATOM 1720 N N . ILE B 1 84 ? 1.527 7.609 -1.819 1 98.81 84 ILE B N 1
ATOM 1721 C CA . ILE B 1 84 ? 0.877 8.039 -3.053 1 98.81 84 ILE B CA 1
ATOM 1722 C C . ILE B 1 84 ? -0.564 7.535 -3.078 1 98.81 84 ILE B C 1
ATOM 1724 O O . ILE B 1 84 ? -1.483 8.281 -3.428 1 98.81 84 ILE B O 1
ATOM 1728 N N . ASN B 1 85 ? -0.758 6.305 -2.705 1 98.81 85 ASN B N 1
ATOM 1729 C CA . ASN B 1 85 ? -2.107 5.75 -2.662 1 98.81 85 ASN B CA 1
ATOM 1730 C C . ASN B 1 85 ? -3.008 6.535 -1.713 1 98.81 85 ASN B C 1
ATOM 1732 O O . ASN B 1 85 ? -4.156 6.836 -2.045 1 98.81 85 ASN B O 1
ATOM 1736 N N . ILE B 1 86 ? -2.488 6.898 -0.569 1 98.88 86 ILE B N 1
ATOM 1737 C CA . ILE B 1 86 ? -3.27 7.648 0.408 1 98.88 86 ILE B CA 1
ATOM 1738 C C . ILE B 1 86 ? -3.613 9.023 -0.155 1 98.88 86 ILE B C 1
ATOM 1740 O O . ILE B 1 86 ? -4.773 9.445 -0.118 1 98.88 86 ILE B O 1
ATOM 1744 N N . ALA B 1 87 ? -2.627 9.703 -0.694 1 98.88 87 ALA B N 1
ATOM 1745 C CA . ALA B 1 87 ? -2.834 11.031 -1.259 1 98.88 87 ALA B CA 1
ATOM 1746 C C . ALA B 1 87 ? -3.906 11.008 -2.344 1 98.88 87 ALA B C 1
ATOM 1748 O O . ALA B 1 87 ? -4.832 11.82 -2.33 1 98.88 87 ALA B O 1
ATOM 1749 N N . GLU B 1 88 ? -3.822 10.031 -3.166 1 98.75 88 GLU B N 1
ATOM 1750 C CA . GLU B 1 88 ? -4.715 9.992 -4.32 1 98.75 88 GLU B CA 1
ATOM 1751 C C . GLU B 1 88 ? -6.117 9.547 -3.918 1 98.75 88 GLU B C 1
ATOM 1753 O O . GLU B 1 88 ? -7.109 9.992 -4.5 1 98.75 88 GLU B O 1
ATOM 1758 N N . LEU B 1 89 ? -6.211 8.719 -2.959 1 98.12 89 LEU B N 1
ATOM 1759 C CA . LEU B 1 89 ? -7.52 8.336 -2.436 1 98.12 89 LEU B CA 1
ATOM 1760 C C . LEU B 1 89 ? -8.281 9.555 -1.93 1 98.12 89 LEU B C 1
ATOM 1762 O O . LEU B 1 89 ? -9.508 9.609 -2.035 1 98.12 89 LEU B O 1
ATOM 1766 N N . ILE B 1 90 ? -7.531 10.469 -1.425 1 98.5 90 ILE B N 1
ATOM 1767 C CA . ILE B 1 90 ? -8.156 11.625 -0.791 1 98.5 90 ILE B CA 1
ATOM 1768 C C . ILE B 1 90 ? -8.336 12.742 -1.819 1 98.5 90 ILE B C 1
ATOM 1770 O O . ILE B 1 90 ? -9.453 13.234 -2.02 1 98.5 90 ILE B O 1
ATOM 1774 N N . GLY B 1 91 ? -7.273 13.055 -2.492 1 98.06 91 GLY B N 1
ATOM 1775 C CA . GLY B 1 91 ? -7.281 14.273 -3.295 1 98.06 91 GLY B CA 1
ATOM 1776 C C . GLY B 1 91 ? -7.258 14 -4.785 1 98.06 91 GLY B C 1
ATOM 1777 O O . GLY B 1 91 ? -7.012 14.906 -5.582 1 98.06 91 GLY B O 1
ATOM 1778 N N . GLY B 1 92 ? -7.41 12.758 -5.219 1 97.5 92 GLY B N 1
ATOM 1779 C CA . GLY B 1 92 ? -7.34 12.438 -6.637 1 97.5 92 GLY B CA 1
ATOM 1780 C C . GLY B 1 92 ? -5.938 12.555 -7.203 1 97.5 92 GLY B C 1
ATOM 1781 O O . GLY B 1 92 ? -4.961 12.602 -6.453 1 97.5 92 GLY B O 1
ATOM 1782 N N . LYS B 1 93 ? -5.816 12.523 -8.508 1 96.56 93 LYS B N 1
ATOM 1783 C CA . LYS B 1 93 ? -4.531 12.469 -9.195 1 96.56 93 LYS B CA 1
ATOM 1784 C C . LYS B 1 93 ? -3.703 13.719 -8.906 1 96.56 93 LYS B C 1
AT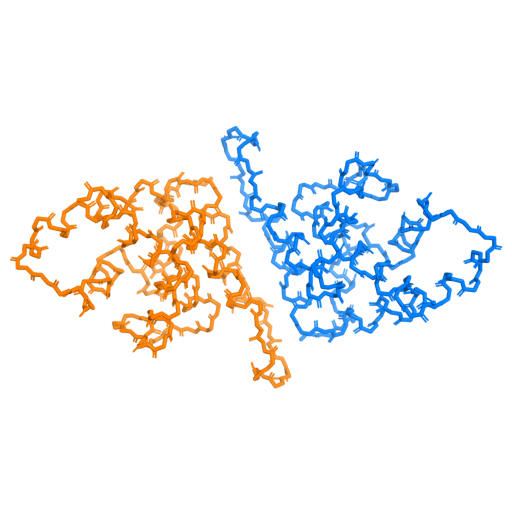OM 1786 O O . LYS B 1 93 ? -2.473 13.656 -8.844 1 96.56 93 LYS B O 1
ATOM 1791 N N . MET B 1 94 ? -4.414 14.789 -8.672 1 96.62 94 MET B N 1
ATOM 1792 C CA . MET B 1 94 ? -3.707 16.047 -8.43 1 96.62 94 MET B CA 1
ATOM 1793 C C . MET B 1 94 ? -2.943 15.992 -7.109 1 96.62 94 MET B C 1
ATOM 1795 O O . MET B 1 94 ? -1.973 16.719 -6.918 1 96.62 94 MET B O 1
ATOM 1799 N N . ALA B 1 95 ? -3.336 15.125 -6.211 1 98.31 95 ALA B N 1
ATOM 1800 C CA . ALA B 1 95 ? -2.701 15.016 -4.898 1 98.31 95 ALA B CA 1
ATOM 1801 C C . ALA B 1 95 ? -1.309 14.406 -5.012 1 98.31 95 ALA B C 1
ATOM 1803 O O . ALA B 1 95 ? -0.499 14.508 -4.086 1 98.31 95 ALA B O 1
ATOM 1804 N N . LEU B 1 96 ? -1.036 13.742 -6.137 1 98.31 96 LEU B N 1
ATOM 1805 C CA . LEU B 1 96 ? 0.287 13.18 -6.371 1 98.31 96 LEU B CA 1
ATOM 1806 C C . LEU B 1 96 ? 1.36 14.258 -6.312 1 98.31 96 LEU B C 1
ATOM 1808 O O . LEU B 1 96 ? 2.402 14.07 -5.68 1 98.31 96 LEU B O 1
ATOM 1812 N N . PHE B 1 97 ? 1.092 15.352 -6.934 1 97.25 97 PHE B N 1
ATOM 1813 C CA . PHE B 1 97 ? 2.066 16.438 -6.98 1 97.25 97 PHE B CA 1
ATOM 1814 C C . PHE B 1 97 ? 2.262 17.047 -5.598 1 97.25 97 PHE B C 1
ATOM 1816 O O . PHE B 1 97 ? 3.385 17.391 -5.219 1 97.25 97 PHE B O 1
ATOM 1823 N N . ASN B 1 98 ? 1.194 17.266 -4.922 1 97.81 98 ASN B N 1
ATOM 1824 C CA . ASN B 1 98 ? 1.311 17.766 -3.562 1 97.81 98 ASN B CA 1
ATOM 1825 C C . ASN B 1 98 ? 2.068 16.797 -2.66 1 97.81 98 ASN B C 1
ATOM 1827 O O . ASN B 1 98 ? 2.789 17.219 -1.753 1 97.81 98 ASN B O 1
ATOM 1831 N N . PHE B 1 99 ? 1.881 15.516 -2.875 1 98.75 99 PHE B N 1
ATOM 1832 C CA . PHE B 1 99 ? 2.646 14.523 -2.131 1 98.75 99 PHE B CA 1
ATOM 1833 C C . PHE B 1 99 ? 4.141 14.727 -2.336 1 98.75 99 PHE B C 1
ATOM 1835 O O . PHE B 1 99 ? 4.91 14.734 -1.371 1 98.75 99 PHE B O 1
ATOM 1842 N N . PHE B 1 100 ? 4.523 14.914 -3.59 1 98.25 100 PHE B N 1
ATOM 1843 C CA . PHE B 1 100 ? 5.938 15.109 -3.879 1 98.25 100 PHE B CA 1
ATOM 1844 C C . PHE B 1 100 ? 6.453 16.375 -3.209 1 98.25 100 PHE B C 1
ATOM 1846 O O . PHE B 1 100 ? 7.586 16.406 -2.723 1 98.25 100 PHE B O 1
ATOM 1853 N N . TYR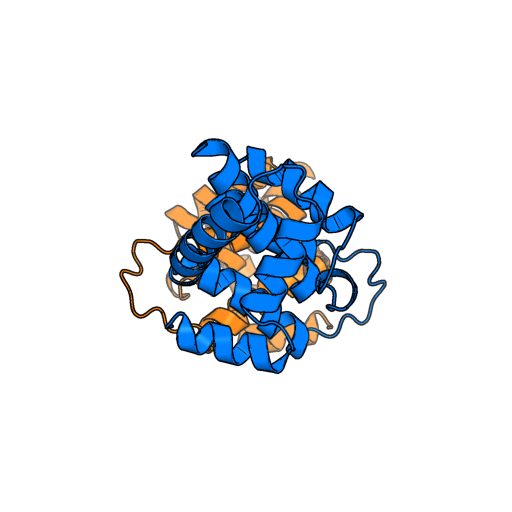 B 1 101 ? 5.625 17.359 -3.18 1 97.88 101 TYR B N 1
ATOM 1854 C CA . TYR B 1 101 ? 5.992 18.625 -2.547 1 97.88 101 TYR B CA 1
ATOM 1855 C C . TYR B 1 101 ? 6.254 18.422 -1.058 1 97.88 101 TYR B C 1
ATOM 1857 O O . TYR B 1 101 ? 7.285 18.859 -0.541 1 97.88 101 TYR B O 1
ATOM 1865 N N . TYR B 1 102 ? 5.379 17.781 -0.353 1 98.31 102 TYR B N 1
ATOM 1866 C CA . TYR B 1 102 ? 5.535 17.547 1.078 1 98.31 102 TYR B CA 1
ATOM 1867 C C . TYR B 1 102 ? 6.676 16.578 1.354 1 98.31 102 TYR B C 1
ATOM 1869 O O . TYR B 1 102 ? 7.402 16.734 2.34 1 98.31 102 TYR B O 1
ATOM 1877 N N . ASP B 1 103 ? 6.812 15.57 0.463 1 97.38 103 ASP B N 1
ATOM 1878 C CA . ASP B 1 103 ? 7.848 14.562 0.632 1 97.38 103 ASP B CA 1
ATOM 1879 C C . ASP B 1 103 ? 9.242 15.172 0.473 1 97.38 103 ASP B C 1
ATOM 1881 O O . ASP B 1 103 ? 10.195 14.727 1.117 1 97.38 103 ASP B O 1
ATOM 1885 N N . THR B 1 104 ? 9.359 16.156 -0.396 1 97.12 104 THR B N 1
ATOM 1886 C CA . THR B 1 104 ? 10.656 16.781 -0.651 1 97.12 104 THR B CA 1
ATOM 1887 C C . THR B 1 104 ? 11 17.797 0.443 1 97.12 104 THR B C 1
ATOM 1889 O O . THR B 1 104 ? 12.141 17.844 0.91 1 97.12 104 THR B O 1
ATOM 1892 N N . ARG B 1 105 ? 10.078 18.578 0.913 1 97.38 105 ARG B N 1
ATOM 1893 C CA . ARG B 1 105 ? 10.312 19.641 1.888 1 97.38 105 ARG B CA 1
ATOM 1894 C C . ARG B 1 105 ? 10.367 19.078 3.305 1 97.38 105 ARG B C 1
ATOM 1896 O O . ARG B 1 105 ? 11.047 19.641 4.172 1 97.38 105 ARG B O 1
ATOM 1903 N N . LYS B 1 106 ? 9.562 18.047 3.516 1 97.56 106 LYS B N 1
ATOM 1904 C CA . LYS B 1 106 ? 9.477 17.312 4.777 1 97.56 106 LYS B CA 1
ATOM 1905 C C . LYS B 1 106 ? 9.297 18.266 5.953 1 97.56 106 LYS B C 1
ATOM 1907 O O . LYS B 1 106 ? 10.078 18.25 6.902 1 97.56 106 LYS B O 1
ATOM 1912 N N . PRO B 1 107 ? 8.297 19.094 5.918 1 97.5 107 PRO B N 1
ATOM 1913 C CA . PRO B 1 107 ? 8.062 20.031 7.02 1 97.5 107 PRO B CA 1
ATOM 1914 C C . PRO B 1 107 ? 7.613 19.328 8.297 1 97.5 107 PRO B C 1
ATOM 1916 O O . PRO B 1 107 ? 7.152 18.188 8.25 1 97.5 107 PRO B O 1
ATOM 1919 N N . GLY B 1 108 ? 7.746 20.062 9.453 1 97.44 108 GLY B N 1
ATOM 1920 C CA . GLY B 1 108 ? 7.164 19.656 10.719 1 97.44 108 GLY B CA 1
ATOM 1921 C C . GLY B 1 108 ? 7.52 18.234 11.117 1 97.44 108 GLY B C 1
ATOM 1922 O O . GLY B 1 108 ? 8.695 17.859 11.117 1 97.44 108 GLY B O 1
ATOM 1923 N N . ILE B 1 109 ? 6.469 17.453 11.344 1 97.56 109 ILE B N 1
ATOM 1924 C CA . ILE B 1 109 ? 6.668 16.125 11.914 1 97.56 109 ILE B CA 1
ATOM 1925 C C . ILE B 1 109 ? 7.27 15.195 10.859 1 97.56 109 ILE B C 1
ATOM 1927 O O . ILE B 1 109 ? 7.875 14.172 11.195 1 97.56 109 ILE B O 1
ATOM 1931 N N . LEU B 1 110 ? 7.086 15.516 9.594 1 98.19 110 LEU B N 1
ATOM 1932 C CA . LEU B 1 110 ? 7.562 14.648 8.523 1 98.19 110 LEU B CA 1
ATOM 1933 C C . LEU B 1 110 ? 9.086 14.531 8.555 1 98.19 110 LEU B C 1
ATOM 1935 O O . LEU B 1 110 ? 9.641 13.508 8.156 1 98.19 110 LEU B O 1
ATOM 1939 N N . ALA B 1 111 ? 9.742 15.547 9.109 1 97 111 ALA B N 1
ATOM 1940 C CA . ALA B 1 111 ? 11.195 15.562 9.18 1 97 111 ALA B CA 1
ATOM 1941 C C . ALA B 1 111 ? 11.711 14.555 10.195 1 97 111 ALA B C 1
ATOM 1943 O O . ALA B 1 111 ? 12.883 14.156 10.148 1 97 111 ALA B O 1
ATOM 1944 N N . GLU B 1 112 ? 10.844 14.07 11.031 1 96.06 112 GLU B N 1
ATOM 1945 C CA . GLU B 1 112 ? 11.273 13.25 12.164 1 96.06 112 GLU B CA 1
ATOM 1946 C C . GLU B 1 112 ? 10.781 11.812 12.023 1 96.06 112 GLU B C 1
ATOM 1948 O O . GLU B 1 112 ? 11.203 10.93 12.773 1 96.06 112 GLU B O 1
ATOM 1953 N N . LEU B 1 113 ? 9.961 11.539 11.125 1 97.25 113 LEU B N 1
ATOM 1954 C CA . LEU B 1 113 ? 9.312 10.234 11.016 1 97.25 113 LEU B CA 1
ATOM 1955 C C . LEU B 1 113 ? 10.148 9.281 10.18 1 97.25 113 LEU B C 1
ATOM 1957 O O . LEU B 1 113 ? 10.852 9.711 9.258 1 97.25 113 LEU B O 1
ATOM 1961 N N . PRO B 1 114 ? 10.117 8.055 10.539 1 94.88 114 PRO B N 1
ATOM 1962 C CA . PRO B 1 114 ? 10.805 7.047 9.727 1 94.88 114 PRO B CA 1
ATOM 1963 C C . PRO B 1 114 ? 10.156 6.84 8.367 1 94.88 114 PRO B C 1
ATOM 1965 O O . PRO B 1 114 ? 9.055 7.336 8.125 1 94.88 114 PRO B O 1
ATOM 1968 N N . PRO B 1 115 ? 10.641 6.086 7.473 1 94.06 115 PRO B N 1
ATOM 1969 C CA . PRO B 1 115 ? 10.312 6.074 6.047 1 94.06 115 PRO B CA 1
ATOM 1970 C C . PRO B 1 115 ? 8.852 5.73 5.781 1 94.06 115 PRO B C 1
ATOM 1972 O O . PRO B 1 115 ? 8.148 6.48 5.094 1 94.06 115 PRO B O 1
ATOM 1975 N N . PHE B 1 116 ? 8.32 4.641 6.316 1 97.25 116 PHE B N 1
ATOM 1976 C CA . PHE B 1 116 ? 6.945 4.258 6.004 1 97.25 116 PHE B CA 1
ATOM 1977 C C . PHE B 1 116 ? 5.961 5.273 6.562 1 97.25 116 PHE B C 1
ATOM 1979 O O . PHE B 1 116 ? 5.004 5.66 5.887 1 97.25 116 PHE B O 1
ATOM 1986 N N . LEU B 1 117 ? 6.258 5.75 7.75 1 98.19 117 LEU B N 1
ATOM 1987 C CA . LEU B 1 117 ? 5.332 6.672 8.398 1 98.19 117 LEU B CA 1
ATOM 1988 C C . LEU B 1 117 ? 5.461 8.07 7.805 1 98.19 117 LEU B C 1
ATOM 1990 O O . LEU B 1 117 ? 4.469 8.797 7.684 1 98.19 117 LEU B O 1
ATOM 1994 N N . ASP B 1 118 ? 6.695 8.422 7.457 1 97.88 118 ASP B N 1
ATOM 1995 C CA . ASP B 1 118 ? 6.887 9.727 6.836 1 97.88 118 ASP B CA 1
ATOM 1996 C C . ASP B 1 118 ? 6.066 9.852 5.555 1 97.88 118 ASP B C 1
ATOM 1998 O O . ASP B 1 118 ? 5.281 10.789 5.402 1 97.88 118 ASP B O 1
ATOM 2002 N N . ASP B 1 119 ? 6.184 8.852 4.672 1 98.31 119 ASP B N 1
ATOM 2003 C CA . ASP B 1 119 ? 5.492 8.891 3.389 1 98.31 119 ASP B CA 1
ATOM 2004 C C . ASP B 1 119 ? 3.982 8.742 3.574 1 98.31 119 ASP B C 1
ATOM 2006 O O . ASP B 1 119 ? 3.199 9.398 2.887 1 98.31 119 ASP B O 1
ATOM 2010 N N . ALA B 1 120 ? 3.508 7.906 4.477 1 98.81 120 ALA B N 1
ATOM 2011 C CA . ALA B 1 120 ? 2.078 7.699 4.695 1 98.81 120 ALA B CA 1
ATOM 2012 C C . ALA B 1 120 ? 1.419 8.961 5.242 1 98.81 120 ALA B C 1
ATOM 2014 O O . ALA B 1 120 ? 0.383 9.398 4.734 1 98.81 120 ALA B O 1
ATOM 2015 N N . ILE B 1 121 ? 2.039 9.555 6.266 1 98.88 121 ILE B N 1
ATOM 2016 C CA . ILE B 1 121 ? 1.501 10.766 6.871 1 98.88 121 ILE B CA 1
ATOM 2017 C C . ILE B 1 121 ? 1.611 11.93 5.887 1 98.88 121 ILE B C 1
ATOM 2019 O O . ILE B 1 121 ? 0.706 12.758 5.797 1 98.88 121 ILE B O 1
ATOM 2023 N N . GLY B 1 122 ? 2.73 11.977 5.188 1 98.81 122 GLY B N 1
ATOM 2024 C CA . GLY B 1 122 ? 2.855 12.961 4.129 1 98.81 122 GLY B CA 1
ATOM 2025 C C . GLY B 1 122 ? 1.761 12.859 3.082 1 98.81 122 GLY B C 1
ATOM 2026 O O . GLY B 1 122 ? 1.219 13.875 2.639 1 98.81 122 GLY B O 1
ATOM 2027 N N . GLY B 1 123 ? 1.468 11.617 2.66 1 98.94 123 GLY B N 1
ATOM 2028 C CA . GLY B 1 123 ? 0.376 11.398 1.724 1 98.94 123 GLY B CA 1
ATOM 2029 C C . GLY B 1 123 ? -0.971 11.836 2.266 1 98.94 123 GLY B C 1
ATOM 2030 O O . GLY B 1 123 ? -1.768 12.445 1.546 1 98.94 123 GLY B O 1
ATOM 2031 N N . PHE B 1 124 ? -1.23 11.531 3.496 1 98.94 124 PHE B N 1
ATOM 2032 C CA . PHE B 1 124 ? -2.463 11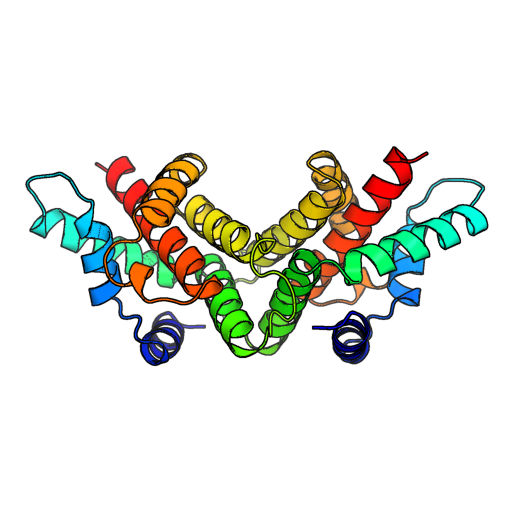.93 4.164 1 98.94 124 PHE B CA 1
ATOM 2033 C C . PHE B 1 124 ? -2.611 13.445 4.164 1 98.94 124 PHE B C 1
ATOM 2035 O O . PHE B 1 124 ? -3.654 13.969 3.773 1 98.94 124 PHE B O 1
ATOM 2042 N N . ILE B 1 125 ? -1.531 14.141 4.551 1 98.88 125 ILE B N 1
ATOM 2043 C CA . ILE B 1 125 ? -1.516 15.594 4.621 1 98.88 125 ILE B CA 1
ATOM 2044 C C . ILE B 1 125 ? -1.698 16.188 3.227 1 98.88 125 ILE B C 1
ATOM 2046 O O . ILE B 1 125 ? -2.555 17.047 3.016 1 98.88 125 ILE B O 1
ATOM 2050 N N . ALA B 1 126 ? -0.944 15.672 2.285 1 98.75 126 ALA B N 1
ATOM 2051 C CA . ALA B 1 126 ? -0.999 16.156 0.911 1 98.75 126 ALA B CA 1
ATOM 2052 C C . ALA B 1 126 ? -2.393 15.977 0.317 1 98.75 126 ALA B C 1
ATOM 2054 O O . ALA B 1 126 ? -2.902 16.859 -0.374 1 98.75 126 ALA B O 1
ATOM 2055 N N . GLY B 1 127 ? -3 14.812 0.555 1 98.75 127 GLY B N 1
ATOM 2056 C CA . GLY B 1 127 ? -4.355 14.562 0.09 1 98.75 127 GLY B CA 1
ATOM 2057 C C . GLY B 1 127 ? -5.371 15.531 0.672 1 98.75 127 GLY B C 1
ATOM 2058 O O . GLY B 1 127 ? -6.172 16.109 -0.06 1 98.75 127 GLY B O 1
ATOM 2059 N N . CYS B 1 128 ? -5.332 15.734 1.96 1 98.69 128 CYS B N 1
ATOM 2060 C CA . CYS B 1 128 ? -6.266 16.625 2.637 1 98.69 128 CYS B CA 1
ATOM 2061 C C . CYS B 1 128 ? -6.094 18.062 2.156 1 98.69 128 CYS B C 1
ATOM 2063 O O . CYS B 1 128 ? -7.078 18.766 1.932 1 98.69 128 CYS B O 1
ATOM 2065 N N . MET B 1 129 ? -4.832 18.469 1.983 1 97.94 129 MET B N 1
ATOM 2066 C CA . MET B 1 129 ? -4.559 19.828 1.505 1 97.94 129 MET B CA 1
ATOM 2067 C C . MET B 1 129 ? -5.066 20 0.078 1 97.94 129 MET B C 1
ATOM 2069 O O . MET B 1 129 ? -5.574 21.078 -0.273 1 97.94 129 MET B O 1
ATOM 2073 N N . THR B 1 130 ? -4.926 19 -0.695 1 98.19 130 THR B N 1
ATOM 2074 C CA . THR B 1 130 ? -5.438 19.062 -2.061 1 98.19 130 THR B CA 1
ATOM 2075 C C . THR B 1 130 ? -6.953 19.234 -2.066 1 98.19 130 THR B C 1
ATOM 2077 O O . THR B 1 130 ? -7.484 20.078 -2.793 1 98.19 130 THR B O 1
ATOM 2080 N N . ARG B 1 131 ? -7.613 18.469 -1.246 1 97.12 131 ARG B N 1
ATOM 2081 C CA . ARG B 1 131 ? -9.062 18.578 -1.127 1 97.12 131 ARG B CA 1
ATOM 2082 C C . ARG B 1 131 ? -9.469 19.969 -0.627 1 97.12 131 ARG B C 1
ATOM 2084 O O . ARG B 1 131 ? -10.469 20.531 -1.083 1 97.12 131 ARG B O 1
ATOM 2091 N N . LEU B 1 132 ? -8.781 20.422 0.358 1 95.88 132 LEU B N 1
ATOM 2092 C CA . LEU B 1 132 ? -9.055 21.734 0.927 1 95.88 132 LEU B CA 1
ATOM 2093 C C . LEU B 1 132 ? -9.008 22.812 -0.151 1 95.88 132 LEU B C 1
ATOM 2095 O O . LEU B 1 132 ? -9.883 23.672 -0.208 1 95.88 132 LEU B O 1
ATOM 2099 N N . PHE B 1 133 ? -8.016 22.75 -1.038 1 92.88 133 PHE B N 1
ATOM 2100 C CA . PHE B 1 133 ? -7.812 23.75 -2.07 1 92.88 133 PHE B CA 1
ATOM 2101 C C . PHE B 1 133 ? -8.844 23.609 -3.182 1 92.88 133 PHE B C 1
ATOM 2103 O O . PHE B 1 133 ? -9.188 24.578 -3.854 1 92.88 133 PHE B O 1
ATOM 2110 N N . GLU B 1 134 ? -9.328 22.406 -3.393 1 90.31 134 GLU B N 1
ATOM 2111 C CA . GLU B 1 134 ? -10.352 22.172 -4.406 1 90.31 134 GLU B CA 1
ATOM 2112 C C . GLU B 1 134 ? -11.711 22.703 -3.943 1 90.31 134 GLU B C 1
ATOM 2114 O O . GLU B 1 134 ? -12.562 23.031 -4.766 1 90.31 134 GLU B O 1
ATOM 2119 N N . GLU B 1 135 ? -11.961 22.625 -2.701 1 79.94 135 GLU B N 1
ATOM 2120 C CA . GLU B 1 135 ? -13.219 23.125 -2.145 1 79.94 135 GLU B CA 1
ATOM 2121 C C . GLU B 1 135 ? -13.211 24.656 -2.061 1 79.94 135 GLU B C 1
ATOM 2123 O O . GLU B 1 135 ? -14.273 25.266 -1.938 1 79.94 135 GLU B O 1
ATOM 2128 N N . VAL B 1 136 ? -12.102 25.266 -2.117 1 59.91 136 VAL B N 1
ATOM 2129 C CA . VAL B 1 136 ? -12.031 26.719 -2.123 1 59.91 136 VAL B CA 1
ATOM 2130 C C . VAL B 1 136 ? -12.086 27.234 -3.561 1 59.91 136 VAL B C 1
ATOM 2132 O O . VAL B 1 136 ? -11.422 26.688 -4.445 1 59.91 136 VAL B O 1
#

Nearest PDB structures (foldseek):
  1rfz-assembly1_C  TM=7.897E-01  e=7.315E-05  Geobacillus stearothermophilus
  1y9i-assembly1_D  TM=8.297E-01  e=1.332E-04  Listeria monocytogenes
  1rfz-assembly1_D  TM=7.949E-01  e=1.091E-04  Geobacillus stearothermophilus
  1tlq-assembly1_A  TM=7.578E-01  e=5.128E-04  Bacillus subtilis
  1rfz-assembly1_C  TM=7.896E-01  e=1.018E-04  Geobacillus stearothermophilus

InterPro domains:
  IPR017577 Alpha-ribazole phosphatase, CobZ [TIGR03161] (9-134)
  IPR036681 PgpA-like superfamily [SSF101307] (7-134)

Secondary structure (DSSP, 8-state):
--HHHHHHHHHTTT--HHHHHHHHHHT--SS-HHHHHHHHHHHHHHHHT-HHHHHHHHHHHHHHHH----S-GGG--HHHHHHHHHHHHHH-TTHHHHHHHHHHH--GGGGTS-HHHHHHHHHHHHHHHHHHHHH-/--HHHHHHHHHTTT--HHHHHHHHHHT--SS-HHHHHHHHHHHHHHHHT-HHHHHHHHHHHHHHHH----S-GGG--HHHHHHHHHHHHHH-TTHHHHHHHHHHH--GGGGTS-HHHHHHHHHHHHHHHHHHHHH-

Organism: Thermococcus gammatolerans (strain DSM 15229 / JCM 11827 / EJ3) (NCBI:txid593117)

Sequence (272 aa):
MTPKELLSRLESKGITLEKMLDTALELYIGDEREKVGERLRGLMLRYLSDVNVQALLLSALLLEENFKVEGDPVNLVADELIGINIAELIGGKMALFNFFYYDTRKPGILAELPPFLDDAIGGFIAGCMTRLFEEVMTPKELLSRLESKGITLEKMLDTALELYIGDEREKVGERLRGLMLRYLSDVNVQALLLSALLLEENFKVEGDPVNLVADELIGINIAELIGGKMALFNFFYYDTRKPGILAELPPFLDDAIGGFIAGCMTRLFEEV

Solvent-accessible surface area (backbone atoms only — not comparable to full-atom values): 14096 Å² total; per-residue (Å²): 101,50,43,66,58,53,47,53,58,37,39,77,74,72,43,42,72,66,51,50,52,52,26,52,51,67,74,55,86,74,88,52,57,69,62,49,48,53,53,47,50,53,48,48,55,53,47,47,59,32,70,38,49,41,51,53,49,46,28,25,51,52,36,65,74,69,57,56,78,74,62,72,70,84,70,61,49,48,34,54,52,51,7,44,52,39,4,29,73,61,25,35,78,68,4,47,58,41,26,53,50,42,66,70,68,29,50,64,58,42,64,73,43,57,66,30,48,21,29,29,52,33,6,46,42,19,3,46,52,39,41,55,56,67,75,95,102,51,43,66,58,53,48,52,59,37,39,76,74,72,43,42,71,66,50,51,52,53,25,52,52,68,75,56,86,75,89,53,56,70,64,50,49,53,53,46,51,53,49,48,55,53,45,46,58,32,70,35,48,41,51,53,49,46,28,24,51,51,35,64,74,69,57,58,78,74,62,72,69,84,70,59,49,48,36,54,51,52,6,44,51,39,3,28,73,61,26,36,77,69,4,47,59,42,24,51,52,41,64,71,66,28,49,66,59,43,64,73,43,57,67,31,48,20,28,28,52,32,5,46,43,18,3,47,52,38,40,56,56,67,75,97

Radius of gyration: 19.36 Å; Cα contacts (8 Å, |Δi|>4): 381; chains: 2; bounding box: 39×62×45 Å

Foldseek 3Di:
DALVVLQVLVVVVVDHLVQLLVQLCVPPDDDPSVVLSVLLSVLLNVVSGPPLLSVLLVVLSVCVVPPDDPDDPVPDCVLLVSLQVLLCVQQNPVLNVLLVVCCVVLGGCLVPDDRNNSSSSSSSSSNSVNVSVVVD/DALVVLQVLVVVVVDHLVQLLVQLCVPPDDDPSVVLSVLLSVLLNVVSGPPVLSVLLVVLSVCVVPPDDPDDPVPDCVLLVSLQVLLCVQQNPVLNVLLVVCCVVLGGCLVPDDRNNSSSSSSSSSNSVNVSVVVD

pLDDT: mean 94.58, std 8.48, range [54.78, 98.94]